Protein AF-A0A7C6Y8U7-F1 (afdb_monomer)

Nearest PDB structures (foldseek):
  6ygn-assembly1_A  TM=2.358E-01  e=7.795E-01  Homo sapiens
  8k6t-assembly1_A  TM=1.761E-01  e=2.183E+00  Streptococcus pyogenes serotype M3
  3klq-assembly2_B  TM=1.891E-01  e=3.191E+00  Streptococcus pyogenes
  3klq-assembly1_A  TM=1.862E-01  e=2.863E+00  Streptococcus pyogenes
  5ttd-assembly1_A  TM=1.959E-01  e=5.792E+00  Escherichia coli

Solvent-accessible surface area (backbone atoms only — not comparable to full-atom values): 13687 Å² total; per-residue (Å²): 123,75,67,63,59,58,54,51,57,53,53,56,55,56,61,64,72,69,72,73,75,76,77,69,78,74,75,80,64,75,84,72,74,70,35,34,31,36,57,36,39,25,24,81,85,58,76,49,34,38,47,90,94,51,94,79,46,34,70,43,57,45,76,41,62,33,83,55,91,68,76,46,77,50,58,28,28,42,34,23,58,58,23,96,80,30,37,42,67,44,66,39,36,31,30,42,36,23,40,52,27,40,81,80,41,71,62,34,16,60,43,81,75,46,43,24,51,67,84,43,71,66,76,85,66,44,51,54,38,19,34,76,54,90,52,21,31,32,31,42,37,28,38,82,88,48,86,64,51,57,57,35,14,16,82,69,12,55,67,88,31,29,31,55,20,47,88,46,92,84,49,51,73,36,32,32,39,39,39,34,32,32,41,42,80,26,28,58,24,27,73,90,40,67,73,44,51,44,46,65,44,62,81,73,52,65,44,96,84,62,84,50,52,46,51,102,78,82,56,80,47,93,93,68,86,84,65,69,34,79,53,74,64,84,100,59,92,78,84,107

Structure (mmCIF, N/CA/C/O backbone):
data_AF-A0A7C6Y8U7-F1
#
_entry.id   AF-A0A7C6Y8U7-F1
#
loop_
_atom_site.group_PDB
_atom_site.id
_atom_site.type_symbol
_atom_site.label_atom_id
_atom_site.label_alt_id
_atom_site.label_comp_id
_atom_site.label_asym_id
_atom_site.label_entity_id
_atom_site.label_seq_id
_atom_site.pdbx_PDB_ins_code
_atom_site.Cartn_x
_atom_site.Cartn_y
_atom_site.Cartn_z
_atom_site.occupancy
_atom_site.B_iso_or_equiv
_atom_site.auth_seq_id
_atom_site.auth_comp_id
_atom_site.auth_asym_id
_atom_site.auth_atom_id
_atom_site.pdbx_PDB_model_num
ATOM 1 N N . MET A 1 1 ? 27.397 -29.258 59.931 1.00 56.62 1 MET A N 1
ATOM 2 C CA . MET A 1 1 ? 28.024 -29.423 58.593 1.00 56.62 1 MET A CA 1
ATOM 3 C C . MET A 1 1 ? 27.037 -29.689 57.438 1.00 56.62 1 MET A C 1
ATOM 5 O O . MET A 1 1 ? 27.363 -29.350 56.309 1.00 56.62 1 MET A O 1
ATOM 9 N N . ARG A 1 2 ? 25.827 -30.240 57.665 1.00 54.12 2 ARG A N 1
ATOM 10 C CA . ARG A 1 2 ? 24.824 -30.475 56.594 1.00 54.12 2 ARG A CA 1
ATOM 11 C C . ARG A 1 2 ? 23.989 -29.249 56.171 1.00 54.12 2 ARG A C 1
ATOM 13 O O . ARG A 1 2 ? 23.522 -29.235 55.039 1.00 54.12 2 ARG A O 1
ATOM 20 N N . LEU A 1 3 ? 23.841 -28.219 57.015 1.00 51.25 3 LEU A N 1
ATOM 21 C CA . LEU A 1 3 ? 23.130 -26.979 56.644 1.00 51.25 3 LEU A CA 1
ATOM 22 C C . LEU A 1 3 ? 23.943 -26.081 55.688 1.00 51.25 3 LEU A C 1
ATOM 24 O O . LEU A 1 3 ? 23.386 -25.507 54.760 1.00 51.25 3 LEU A O 1
ATOM 28 N N . TYR A 1 4 ? 25.270 -26.038 55.850 1.00 48.81 4 TYR A N 1
ATOM 29 C CA . TYR A 1 4 ? 26.162 -25.210 55.024 1.00 48.81 4 TYR A CA 1
ATOM 30 C C . TYR A 1 4 ? 26.225 -25.660 53.553 1.00 48.81 4 TYR A C 1
ATOM 32 O O . TYR A 1 4 ? 26.377 -24.833 52.662 1.00 48.81 4 TYR A O 1
ATOM 40 N N . LYS A 1 5 ? 26.035 -26.959 53.273 1.00 47.31 5 LYS A N 1
ATOM 41 C CA . LYS A 1 5 ? 26.010 -27.487 51.895 1.00 47.31 5 LYS A CA 1
ATOM 42 C C . LYS A 1 5 ? 24.733 -27.126 51.122 1.00 47.31 5 LYS A C 1
ATOM 44 O O . LYS A 1 5 ? 24.788 -27.018 49.904 1.00 47.31 5 LYS A O 1
ATOM 49 N N . LYS A 1 6 ? 23.597 -26.914 51.802 1.00 47.09 6 LYS A N 1
ATOM 50 C CA . LYS A 1 6 ? 22.344 -26.494 51.142 1.00 47.09 6 LYS A CA 1
ATOM 51 C C . LYS A 1 6 ? 22.316 -24.992 50.844 1.00 47.09 6 LYS A C 1
ATOM 53 O O . LYS A 1 6 ? 21.795 -24.595 49.805 1.00 47.09 6 LYS A O 1
ATOM 58 N N . LEU A 1 7 ? 22.937 -24.178 51.702 1.00 46.12 7 LEU A N 1
ATOM 59 C CA . LEU A 1 7 ? 23.082 -22.740 51.464 1.00 46.12 7 LEU A CA 1
ATOM 60 C C . LEU A 1 7 ? 24.047 -22.460 50.296 1.00 46.12 7 LEU A C 1
ATOM 62 O O . LEU A 1 7 ? 23.748 -21.632 49.444 1.00 46.12 7 LEU A O 1
ATOM 66 N N . LEU A 1 8 ? 25.144 -23.221 50.193 1.00 48.81 8 LEU A N 1
ATOM 67 C CA . LEU A 1 8 ? 26.131 -23.064 49.118 1.00 48.81 8 LEU A CA 1
ATOM 68 C C . LEU A 1 8 ? 25.572 -23.445 47.733 1.00 48.81 8 LEU A C 1
ATOM 70 O O . LEU A 1 8 ? 25.815 -22.730 46.770 1.00 48.81 8 LEU A O 1
ATOM 74 N N . ASN A 1 9 ? 24.752 -24.500 47.635 1.00 46.91 9 ASN A N 1
ATOM 75 C CA . ASN A 1 9 ? 24.113 -24.874 46.364 1.00 46.91 9 ASN A CA 1
ATOM 76 C C . ASN A 1 9 ? 22.996 -23.910 45.936 1.00 46.91 9 ASN A C 1
ATOM 78 O O . ASN A 1 9 ? 22.753 -23.770 44.743 1.00 46.91 9 ASN A O 1
ATOM 82 N N . THR A 1 10 ? 22.341 -23.227 46.879 1.00 45.56 10 THR A N 1
ATOM 83 C CA . THR A 1 10 ? 21.305 -22.230 46.551 1.00 45.56 10 THR A CA 1
ATOM 84 C C . THR A 1 10 ? 21.943 -20.909 46.106 1.00 45.56 10 THR A C 1
ATOM 86 O O . THR A 1 10 ? 21.494 -20.304 45.140 1.00 45.56 10 THR A O 1
ATOM 89 N N . VAL A 1 11 ? 23.057 -20.501 46.726 1.00 47.53 11 VAL A N 1
ATOM 90 C CA . VAL A 1 11 ? 23.808 -19.292 46.334 1.00 47.53 11 VAL A CA 1
ATOM 91 C C . VAL A 1 11 ? 24.552 -19.485 45.003 1.00 47.53 11 VAL A C 1
ATOM 93 O O . VAL A 1 11 ? 24.642 -18.550 44.213 1.00 47.53 11 VAL A O 1
ATOM 96 N N . MET A 1 12 ? 25.008 -20.704 44.690 1.00 42.16 12 MET A N 1
ATOM 97 C CA . MET A 1 12 ? 25.681 -20.996 43.416 1.00 42.16 12 MET A CA 1
ATOM 98 C C . MET A 1 12 ? 24.710 -21.122 42.227 1.00 42.16 12 MET A C 1
ATOM 100 O O . MET A 1 12 ? 25.121 -20.895 41.095 1.00 42.16 12 MET A O 1
ATOM 104 N N . PHE A 1 13 ? 23.422 -21.404 42.466 1.00 42.06 13 PHE A N 1
ATOM 105 C CA . PHE A 1 13 ? 22.392 -21.357 41.416 1.00 42.06 13 PHE A CA 1
ATOM 106 C C . PHE A 1 13 ? 21.906 -19.926 41.128 1.00 42.06 13 PHE A C 1
ATOM 108 O O . PHE A 1 13 ? 21.555 -19.611 39.996 1.00 42.06 13 PHE A O 1
ATOM 115 N N . VAL A 1 14 ? 21.957 -19.033 42.123 1.00 40.84 14 VAL A N 1
ATOM 116 C CA . VAL A 1 14 ? 21.610 -17.611 41.949 1.00 40.84 14 VAL A CA 1
ATOM 117 C C . VAL A 1 14 ? 22.739 -16.826 41.262 1.00 40.84 14 VAL A C 1
ATOM 119 O O . VAL A 1 14 ? 22.462 -15.892 40.520 1.00 40.84 14 VAL A O 1
ATOM 122 N N . LEU A 1 15 ? 24.005 -17.235 41.407 1.00 38.16 15 LEU A N 1
ATOM 123 C CA . LEU A 1 15 ? 25.141 -16.579 40.736 1.00 38.16 15 LEU A CA 1
ATOM 124 C C . LEU A 1 15 ? 25.313 -16.948 39.252 1.00 38.16 15 LEU A C 1
ATOM 126 O O . LEU A 1 15 ? 25.918 -16.177 38.514 1.00 38.16 15 LEU A O 1
ATOM 130 N N . VAL A 1 16 ? 24.755 -18.073 38.791 1.00 41.69 16 VAL A N 1
ATOM 131 C CA . VAL A 1 16 ? 24.774 -18.454 37.363 1.00 41.69 16 VAL A CA 1
ATOM 132 C C . VAL A 1 16 ? 23.589 -17.850 36.595 1.00 41.69 16 VAL A C 1
ATOM 134 O O . VAL A 1 16 ? 23.695 -17.616 35.397 1.00 41.69 16 VAL A O 1
ATOM 137 N N . ALA A 1 17 ? 22.496 -17.491 37.277 1.00 40.44 17 ALA A N 1
ATOM 138 C CA . ALA A 1 17 ? 21.346 -16.833 36.649 1.00 40.44 17 ALA A CA 1
ATOM 139 C C . ALA A 1 17 ? 21.523 -15.312 36.435 1.00 40.44 17 ALA A C 1
ATOM 141 O O . ALA A 1 17 ? 20.730 -14.703 35.724 1.00 40.44 17 ALA A O 1
ATOM 142 N N . VAL A 1 18 ? 22.555 -14.688 37.019 1.00 43.97 18 VAL A N 1
ATOM 143 C CA . VAL A 1 18 ? 22.788 -13.225 36.948 1.00 43.97 18 VAL A CA 1
ATOM 144 C C . VAL A 1 18 ? 23.876 -12.843 35.924 1.00 43.97 18 VAL A C 1
ATOM 146 O O . VAL A 1 18 ? 24.137 -11.667 35.700 1.00 43.97 18 VAL A O 1
ATOM 149 N N . PHE A 1 19 ? 24.469 -13.812 35.216 1.00 42.25 19 PHE A N 1
ATOM 150 C CA . PHE A 1 19 ? 25.517 -13.576 34.208 1.00 42.25 19 PHE A CA 1
ATOM 151 C C . PHE A 1 19 ? 25.081 -13.948 32.780 1.00 42.25 19 PHE A C 1
ATOM 153 O O . PHE A 1 19 ? 25.786 -14.622 32.034 1.00 42.25 19 PHE A O 1
ATOM 160 N N . SER A 1 20 ? 23.896 -13.494 32.374 1.00 40.59 20 SER A N 1
ATOM 161 C CA . SER A 1 20 ? 23.506 -13.427 30.953 1.00 40.59 20 SER A CA 1
ATOM 162 C C . SER A 1 20 ? 22.869 -12.088 30.586 1.00 40.59 20 SER A C 1
ATOM 164 O O . SER A 1 20 ? 22.092 -11.996 29.644 1.00 40.59 20 SER A O 1
ATOM 166 N N . ILE A 1 21 ? 23.259 -11.018 31.285 1.00 43.84 21 ILE A N 1
ATOM 167 C CA . ILE A 1 21 ? 23.218 -9.687 30.682 1.00 43.84 21 ILE A CA 1
ATOM 168 C C . ILE A 1 21 ? 24.437 -9.627 29.765 1.00 43.84 21 ILE A C 1
ATOM 170 O O . ILE A 1 21 ? 25.533 -9.238 30.169 1.00 43.84 21 ILE A O 1
ATOM 174 N N . CYS A 1 22 ? 24.257 -10.083 28.526 1.00 33.72 22 CYS A N 1
ATOM 175 C CA . CYS A 1 22 ? 25.091 -9.615 27.436 1.00 33.72 22 CYS A CA 1
ATOM 176 C C . CYS A 1 22 ? 24.923 -8.096 27.410 1.00 33.72 22 CYS A C 1
ATOM 178 O O . CYS A 1 22 ? 23.909 -7.580 26.947 1.00 33.72 22 CYS A O 1
ATOM 180 N N . VAL A 1 23 ? 25.907 -7.382 27.956 1.00 42.34 23 VAL A N 1
ATOM 181 C CA . VAL A 1 23 ? 26.134 -5.987 27.602 1.00 42.34 23 VAL A CA 1
ATOM 182 C C . VAL A 1 23 ? 26.494 -6.024 26.124 1.00 42.34 23 VAL A C 1
ATOM 184 O O . VAL A 1 23 ? 27.655 -6.199 25.758 1.00 42.34 23 VAL A O 1
ATOM 187 N N . PHE A 1 24 ? 25.481 -5.943 25.265 1.00 38.44 24 PHE A N 1
ATOM 188 C CA . PHE A 1 24 ? 25.703 -5.480 23.913 1.00 38.44 24 PHE A CA 1
ATOM 189 C C . PHE A 1 24 ? 26.301 -4.090 24.069 1.00 38.44 24 PHE A C 1
ATOM 191 O O . PHE A 1 24 ? 25.681 -3.182 24.623 1.00 38.44 24 PHE A O 1
ATOM 198 N N . SER A 1 25 ? 27.552 -3.941 23.645 1.00 39.41 25 SER A N 1
ATOM 199 C CA . SER A 1 25 ? 28.068 -2.634 23.295 1.00 39.41 25 SER A CA 1
ATOM 200 C C . SER A 1 25 ? 27.120 -2.083 22.238 1.00 39.41 25 SER A C 1
ATOM 202 O O . SER A 1 25 ? 27.177 -2.490 21.080 1.00 39.41 25 SER A O 1
ATOM 204 N N . ALA A 1 26 ? 26.214 -1.196 22.646 1.00 36.38 26 ALA A N 1
ATOM 205 C CA . ALA A 1 26 ? 25.584 -0.286 21.718 1.00 36.38 26 ALA A CA 1
ATOM 206 C C . ALA A 1 26 ? 26.728 0.552 21.148 1.00 36.38 26 ALA A C 1
ATOM 208 O O . ALA A 1 26 ? 27.211 1.497 21.773 1.00 36.38 26 ALA A O 1
ATOM 209 N N . ASN A 1 27 ? 27.219 0.161 19.974 1.00 37.97 27 ASN A N 1
ATOM 210 C CA . ASN A 1 27 ? 27.732 1.161 19.064 1.00 37.97 27 ASN A CA 1
ATOM 211 C C . ASN A 1 27 ? 26.548 2.101 18.858 1.00 37.97 27 ASN A C 1
ATOM 213 O O . ASN A 1 27 ? 25.577 1.727 18.207 1.00 37.97 27 ASN A O 1
ATOM 217 N N . VAL A 1 28 ? 26.588 3.268 19.502 1.00 34.19 28 VAL A N 1
ATOM 218 C CA . VAL A 1 28 ? 25.680 4.365 19.187 1.00 34.19 28 VAL A CA 1
ATOM 219 C C . VAL A 1 28 ? 26.041 4.778 17.767 1.00 34.19 28 VAL A C 1
ATOM 221 O O . VAL A 1 28 ? 26.899 5.629 17.538 1.00 34.19 28 VAL A O 1
ATOM 224 N N . LYS A 1 29 ? 25.433 4.092 16.799 1.00 36.06 29 LYS A N 1
ATOM 225 C CA . LYS A 1 29 ? 25.153 4.679 15.503 1.00 36.06 29 LYS A CA 1
ATOM 226 C C . LYS A 1 29 ? 24.219 5.850 15.817 1.00 36.06 29 LYS A C 1
ATOM 228 O O . LYS A 1 29 ? 23.330 5.714 16.661 1.00 36.06 29 LYS A O 1
ATOM 233 N N . ALA A 1 30 ? 24.489 7.020 15.244 1.00 35.81 30 ALA A N 1
ATOM 234 C CA . ALA A 1 30 ? 23.515 8.109 15.249 1.00 35.81 30 ALA A CA 1
ATOM 235 C C . ALA A 1 30 ? 22.149 7.516 14.870 1.00 35.81 30 ALA A C 1
ATOM 237 O O . ALA A 1 30 ? 22.143 6.647 14.005 1.00 35.81 30 ALA A O 1
ATOM 238 N N . ALA A 1 31 ? 21.072 7.891 15.569 1.00 38.84 31 ALA A N 1
ATOM 239 C CA . ALA A 1 31 ? 19.755 7.276 15.414 1.00 38.84 31 ALA A CA 1
ATOM 240 C C . ALA A 1 31 ? 19.387 7.163 13.924 1.00 38.84 31 ALA A C 1
ATOM 242 O O . ALA A 1 31 ? 19.038 8.165 13.304 1.00 38.84 31 ALA A O 1
ATOM 243 N N . ASP A 1 32 ? 19.532 5.961 13.357 1.00 50.09 32 ASP A N 1
ATOM 244 C CA . ASP A 1 32 ? 18.834 5.604 12.132 1.00 50.09 32 ASP A CA 1
ATOM 245 C C . ASP A 1 32 ? 17.368 5.644 12.558 1.00 50.09 32 ASP A C 1
ATOM 247 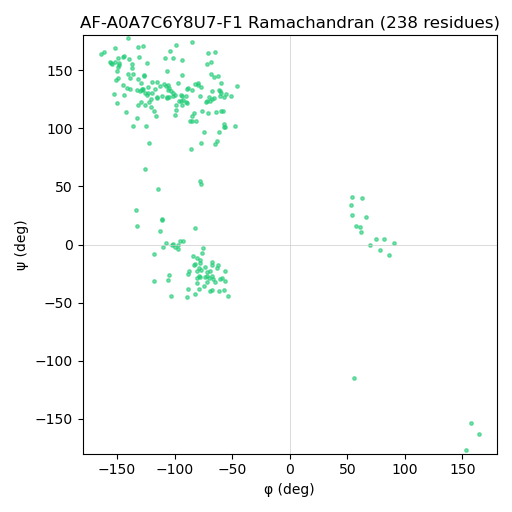O O . ASP A 1 32 ? 16.979 4.927 13.478 1.00 50.09 32 ASP A O 1
ATOM 251 N N . GLU A 1 33 ? 16.582 6.574 12.023 1.00 60.84 33 GLU A N 1
ATOM 252 C CA . GLU A 1 33 ? 15.153 6.585 12.309 1.00 60.84 33 GLU A CA 1
ATOM 253 C C . GLU A 1 33 ? 14.572 5.249 11.823 1.00 60.84 33 GLU A C 1
ATOM 255 O O . GLU A 1 33 ? 14.622 4.967 10.625 1.00 60.84 33 GLU A O 1
ATOM 260 N N . ASP A 1 34 ? 14.081 4.422 12.749 1.00 77.31 34 ASP A N 1
ATOM 261 C CA . ASP A 1 34 ? 13.734 3.023 12.484 1.00 77.31 34 ASP A CA 1
ATOM 262 C C . ASP A 1 34 ? 12.823 2.873 11.246 1.00 77.31 34 ASP A C 1
ATOM 264 O O . ASP A 1 34 ? 11.765 3.508 11.151 1.00 77.31 34 ASP A O 1
ATOM 268 N N . MET A 1 35 ? 13.217 2.006 10.302 1.00 92.19 35 MET A N 1
ATOM 269 C CA . MET A 1 35 ? 12.367 1.619 9.172 1.00 92.19 35 MET A CA 1
ATOM 270 C C . MET A 1 35 ? 11.283 0.668 9.663 1.00 92.19 35 MET A C 1
ATOM 272 O O . MET A 1 35 ? 11.496 -0.536 9.804 1.00 92.19 35 MET A O 1
ATOM 276 N N . VAL A 1 36 ? 10.109 1.219 9.945 1.00 96.38 36 VAL A N 1
ATOM 277 C CA . VAL A 1 36 ? 8.989 0.472 10.517 1.00 96.38 36 VAL A CA 1
ATOM 278 C C . VAL A 1 36 ? 7.839 0.435 9.529 1.00 96.38 36 VAL A C 1
ATOM 280 O O . VAL A 1 36 ? 7.368 1.477 9.076 1.00 96.38 36 VAL A O 1
ATOM 283 N N . ALA A 1 37 ? 7.369 -0.768 9.219 1.00 98.38 37 ALA A N 1
ATOM 284 C CA . ALA A 1 37 ? 6.139 -0.976 8.483 1.00 98.38 37 ALA A CA 1
ATOM 285 C C . ALA A 1 37 ? 4.919 -0.906 9.404 1.00 98.38 37 ALA A C 1
ATOM 287 O O . ALA A 1 37 ? 4.915 -1.480 10.500 1.00 98.38 37 ALA A O 1
ATOM 288 N N . PHE A 1 38 ? 3.864 -0.245 8.936 1.00 98.56 38 PHE A N 1
ATOM 289 C CA . PHE A 1 38 ? 2.610 -0.067 9.659 1.00 98.56 38 PHE A CA 1
ATOM 290 C C . PHE A 1 38 ? 1.422 0.090 8.699 1.00 98.56 38 PHE A C 1
ATOM 292 O O . PHE A 1 38 ? 1.587 0.265 7.491 1.00 98.56 38 PHE A O 1
ATOM 299 N N . ILE A 1 39 ? 0.211 0.027 9.255 1.00 98.81 39 ILE A N 1
ATOM 300 C CA . ILE A 1 39 ? -1.023 0.388 8.552 1.00 98.81 39 ILE A CA 1
ATOM 301 C C . ILE A 1 39 ? -1.368 1.829 8.920 1.00 98.81 39 ILE A C 1
ATOM 303 O O . ILE A 1 39 ? -1.507 2.127 10.103 1.00 98.81 39 ILE A O 1
ATOM 307 N N . GLY A 1 40 ? -1.513 2.709 7.932 1.00 98.44 40 GLY A N 1
ATOM 308 C CA . GLY A 1 40 ? -2.122 4.028 8.107 1.00 98.44 40 GLY A CA 1
ATOM 309 C C . GLY A 1 40 ? -3.610 3.957 7.774 1.00 98.44 40 GLY A C 1
ATOM 310 O O . GLY A 1 40 ? -3.963 3.453 6.706 1.00 98.44 40 GLY A O 1
ATOM 311 N N . ILE A 1 41 ? -4.489 4.426 8.661 1.00 98.69 41 ILE A N 1
ATOM 312 C CA . ILE A 1 41 ? -5.940 4.339 8.442 1.00 98.69 41 ILE A CA 1
ATOM 313 C C . ILE A 1 41 ? -6.709 5.484 9.107 1.00 98.69 41 ILE A C 1
ATOM 315 O O . ILE A 1 41 ? -6.318 5.971 10.171 1.00 98.69 41 ILE A O 1
ATOM 319 N N . SER A 1 42 ? -7.831 5.872 8.506 1.00 98.56 42 SER A N 1
ATOM 320 C CA . SER A 1 42 ? -8.854 6.701 9.145 1.00 98.56 42 SER A CA 1
ATOM 321 C C . SER A 1 42 ? -10.257 6.379 8.632 1.00 98.56 42 SER A C 1
ATOM 323 O O . SER A 1 42 ? -10.425 5.922 7.496 1.00 98.56 42 SER A O 1
ATOM 325 N N . ASN A 1 43 ? -11.260 6.651 9.465 1.00 97.88 43 ASN A N 1
ATOM 326 C CA . ASN A 1 43 ? -12.661 6.734 9.057 1.00 97.88 43 ASN A CA 1
ATOM 327 C C . ASN A 1 43 ? -13.012 8.141 8.518 1.00 97.88 43 ASN A C 1
ATOM 329 O O . ASN A 1 43 ? -12.184 9.057 8.545 1.00 97.88 43 ASN A O 1
ATOM 333 N N . GLU A 1 44 ? -14.227 8.321 7.995 1.00 96.69 44 GLU A N 1
ATOM 334 C CA . GLU A 1 44 ? -14.640 9.522 7.247 1.00 96.69 44 GLU A CA 1
ATOM 335 C C . GLU A 1 44 ? -14.578 10.813 8.069 1.00 96.69 44 GLU A C 1
ATOM 337 O O . GLU A 1 44 ? -14.124 11.849 7.572 1.00 96.69 44 GLU A O 1
ATOM 342 N N . ASP A 1 45 ? -14.979 10.757 9.337 1.00 96.19 45 ASP A N 1
ATOM 343 C CA . ASP A 1 45 ? -14.980 11.911 10.239 1.00 96.19 45 ASP A CA 1
ATOM 344 C C . ASP A 1 45 ? -13.693 12.057 11.068 1.00 96.19 45 ASP A C 1
ATOM 346 O O . ASP A 1 45 ? -13.586 12.987 11.871 1.00 96.19 45 ASP A O 1
ATOM 350 N N . TRP A 1 46 ? -12.704 11.183 10.839 1.00 96.81 46 TRP A N 1
ATOM 351 C CA . TRP A 1 46 ? -11.416 11.138 11.539 1.00 96.81 46 TRP A CA 1
ATOM 352 C C . TRP A 1 46 ? -11.509 10.892 13.053 1.00 96.81 46 TRP A C 1
ATOM 354 O O . TRP A 1 46 ? -10.526 11.113 13.771 1.00 96.81 46 TRP A O 1
ATOM 364 N N . SER A 1 47 ? -12.660 10.434 13.557 1.00 95.88 47 SER A N 1
ATOM 365 C CA . SER A 1 47 ? -12.826 10.063 14.968 1.00 95.88 47 SER A CA 1
ATOM 366 C C . SER A 1 47 ? -12.066 8.785 15.333 1.00 95.88 47 SER A C 1
ATOM 368 O O . SER A 1 47 ? -11.578 8.662 16.462 1.00 95.88 47 SER A O 1
ATOM 370 N N . VAL A 1 48 ? -11.881 7.875 14.371 1.00 97.88 48 VAL A N 1
ATOM 371 C CA . VAL A 1 48 ? -11.025 6.692 14.496 1.00 97.88 48 VAL A CA 1
ATOM 372 C C . VAL A 1 48 ? -9.896 6.770 13.474 1.00 97.88 48 VAL A C 1
ATOM 374 O O . VAL A 1 48 ? -10.126 6.729 12.265 1.00 97.88 48 VAL A O 1
ATOM 377 N N . GLN A 1 49 ? -8.658 6.883 13.954 1.00 98.31 49 GLN A N 1
ATOM 378 C CA . GLN A 1 49 ? -7.472 6.927 13.104 1.00 98.31 49 GLN A CA 1
ATOM 379 C C . GLN A 1 49 ? -6.237 6.334 13.780 1.00 98.31 49 GLN A C 1
ATOM 381 O O . GLN A 1 49 ? -6.088 6.377 15.006 1.00 98.31 49 GLN A O 1
ATOM 386 N N . TYR A 1 50 ? -5.323 5.835 12.952 1.00 98.50 50 TYR A N 1
ATOM 387 C CA . TYR A 1 50 ? -3.983 5.456 13.372 1.00 98.50 50 TYR A CA 1
ATOM 388 C C . TYR A 1 50 ? -2.952 5.774 12.284 1.00 98.50 50 TYR A C 1
ATOM 390 O O . TYR A 1 50 ? -3.084 5.348 11.136 1.00 98.50 50 TYR A O 1
ATOM 398 N N . PHE A 1 51 ? -1.889 6.471 12.682 1.00 96.94 51 PHE A N 1
ATOM 399 C CA . PHE A 1 51 ? -0.676 6.719 11.911 1.00 96.94 51 PHE A CA 1
ATOM 400 C C . PHE A 1 51 ? 0.541 6.571 12.830 1.00 96.94 51 PHE A C 1
ATOM 402 O O . PHE A 1 51 ? 0.569 7.100 13.945 1.00 96.94 51 PHE A O 1
ATOM 409 N N . TYR A 1 52 ? 1.567 5.851 12.382 1.00 94.69 52 TYR A N 1
ATOM 410 C CA . TYR A 1 52 ? 2.740 5.591 13.214 1.00 94.69 52 TYR A CA 1
ATOM 411 C C . TYR A 1 52 ? 3.449 6.890 13.624 1.00 94.69 52 TYR A C 1
ATOM 413 O O . TYR A 1 52 ? 3.777 7.727 12.784 1.00 94.69 52 TYR A O 1
ATOM 421 N N . GLY A 1 53 ? 3.680 7.052 14.930 1.00 90.00 53 GLY A N 1
ATOM 422 C CA . GLY A 1 53 ? 4.326 8.236 15.505 1.00 90.00 53 GLY A CA 1
ATOM 423 C C . GLY A 1 53 ? 3.452 9.494 15.583 1.00 90.00 53 GLY A C 1
ATOM 424 O O . GLY A 1 53 ? 3.963 10.538 15.976 1.00 90.00 53 GLY A O 1
ATOM 425 N N . ALA A 1 54 ? 2.167 9.425 15.222 1.00 92.25 54 ALA A N 1
ATOM 426 C CA . ALA A 1 54 ? 1.251 10.553 15.364 1.00 92.25 54 ALA A CA 1
ATOM 427 C C . ALA A 1 54 ? 0.730 10.697 16.806 1.00 92.25 54 ALA A C 1
ATOM 429 O O . ALA A 1 54 ? 0.354 9.716 17.451 1.00 92.25 54 ALA A O 1
ATOM 430 N N . ASP A 1 55 ? 0.653 11.939 17.290 1.00 93.19 55 ASP A N 1
ATOM 431 C CA . ASP A 1 55 ? 0.202 12.261 18.654 1.00 93.19 55 ASP A CA 1
ATOM 432 C C . ASP A 1 55 ? -1.329 12.208 18.823 1.00 93.19 55 ASP A C 1
ATOM 434 O O . ASP A 1 55 ? -1.838 12.248 19.941 1.00 93.19 55 ASP A O 1
ATOM 438 N N . ASN A 1 56 ? -2.077 12.152 17.719 1.00 94.06 56 ASN A N 1
ATOM 439 C CA . ASN A 1 56 ? -3.540 12.221 17.682 1.00 94.06 56 ASN A CA 1
ATOM 440 C C . ASN A 1 56 ? -4.203 10.891 17.283 1.00 94.06 56 ASN A C 1
ATOM 442 O O . ASN A 1 56 ? -5.334 10.895 16.798 1.00 94.06 56 ASN A O 1
ATOM 446 N N . ASN A 1 57 ? -3.501 9.770 17.457 1.00 97.44 57 ASN A N 1
ATOM 447 C CA . ASN A 1 57 ? -4.082 8.445 17.258 1.00 97.44 57 ASN A CA 1
ATOM 448 C C . ASN A 1 57 ? -5.227 8.194 18.244 1.00 97.44 57 ASN A C 1
ATOM 450 O O . ASN A 1 57 ? -5.175 8.624 19.398 1.00 97.44 57 ASN A O 1
ATOM 454 N N . THR A 1 58 ? -6.249 7.470 17.792 1.00 97.81 58 THR A N 1
ATOM 455 C CA . THR A 1 58 ? -7.414 7.152 18.621 1.00 97.81 58 THR A CA 1
ATOM 456 C C . THR A 1 58 ? -7.029 6.209 19.757 1.00 97.81 58 THR A C 1
ATOM 458 O O . THR A 1 58 ? -6.356 5.196 19.552 1.00 97.81 58 THR A O 1
ATOM 461 N N . GLU A 1 59 ? -7.467 6.538 20.972 1.00 97.56 59 GLU A N 1
ATOM 462 C CA . GLU A 1 59 ? -7.235 5.704 22.150 1.00 97.56 59 GLU A CA 1
ATOM 463 C C . GLU A 1 59 ? -7.858 4.312 21.963 1.00 97.56 59 GLU A C 1
ATO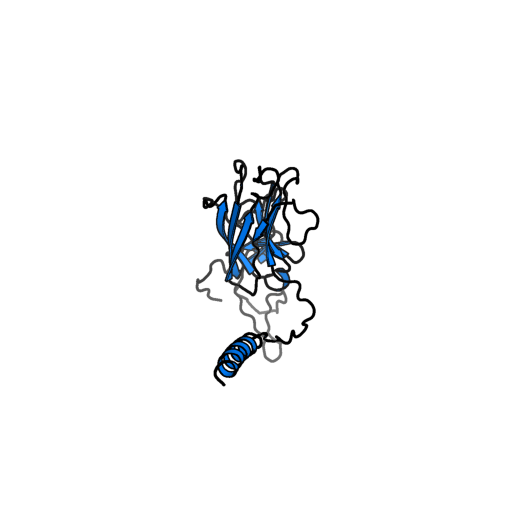M 465 O O . GLU A 1 59 ? -8.962 4.167 21.437 1.00 97.56 59 GLU A O 1
ATOM 470 N N . GLY A 1 60 ? -7.133 3.276 22.389 1.00 97.25 60 GLY A N 1
ATOM 471 C CA . GLY A 1 60 ? -7.599 1.893 22.312 1.00 97.25 60 GLY A CA 1
ATOM 472 C C . GLY A 1 60 ? -7.319 1.181 20.987 1.00 97.25 60 GLY A C 1
ATOM 473 O O . GLY A 1 60 ? -7.462 -0.038 20.940 1.00 97.25 60 GLY A O 1
ATOM 474 N N . VAL A 1 61 ? -6.857 1.886 19.946 1.00 98.25 61 VAL A N 1
ATOM 475 C CA . VAL A 1 61 ? -6.322 1.231 18.743 1.00 98.25 61 VAL A CA 1
ATOM 476 C C . VAL A 1 61 ? -4.957 0.624 19.064 1.00 98.25 61 VAL A C 1
ATOM 478 O O . VAL A 1 61 ? -4.032 1.328 19.475 1.00 98.25 61 VAL A O 1
ATOM 481 N N . VAL A 1 62 ? -4.812 -0.684 18.862 1.00 98.00 62 VAL A N 1
ATOM 482 C CA . VAL A 1 62 ? -3.554 -1.411 19.068 1.00 98.00 62 VAL A CA 1
ATOM 483 C C . VAL A 1 62 ? -2.945 -1.768 17.718 1.00 98.00 62 VAL A C 1
ATOM 485 O O . VAL A 1 62 ? -3.584 -2.392 16.877 1.00 98.00 62 VAL A O 1
ATOM 488 N N . SER A 1 63 ? -1.685 -1.392 17.511 1.00 97.31 63 SER A N 1
ATOM 489 C CA . SER A 1 63 ? -0.961 -1.650 16.266 1.00 97.31 63 SER A CA 1
ATOM 490 C C . SER A 1 63 ? 0.053 -2.779 16.396 1.00 97.31 63 SER A C 1
ATOM 492 O O . SER A 1 63 ? 0.882 -2.764 17.308 1.00 97.31 63 SER A O 1
ATOM 494 N N . THR A 1 64 ? 0.067 -3.682 15.419 1.00 98.25 64 THR A N 1
ATOM 495 C CA . THR A 1 64 ? 1.186 -4.596 15.165 1.00 98.25 64 THR A CA 1
ATOM 496 C C . THR A 1 64 ? 2.018 -4.035 14.019 1.00 98.25 64 THR A C 1
ATOM 498 O O . THR A 1 64 ? 1.559 -3.988 12.877 1.00 98.25 64 THR A O 1
ATOM 501 N N . THR A 1 65 ? 3.234 -3.593 14.325 1.00 98.12 65 THR A N 1
ATOM 502 C CA . THR A 1 65 ? 4.196 -3.079 13.344 1.00 98.12 65 THR A CA 1
ATOM 503 C C . THR A 1 65 ? 5.287 -4.109 13.060 1.00 98.12 65 THR A C 1
ATOM 505 O O . THR A 1 65 ? 5.441 -5.086 13.796 1.00 98.12 65 THR A O 1
ATOM 508 N N . ALA A 1 66 ? 6.060 -3.894 11.995 1.00 97.38 66 ALA A N 1
ATOM 509 C CA . ALA A 1 66 ? 7.208 -4.734 11.669 1.00 97.38 66 ALA A CA 1
ATOM 510 C C .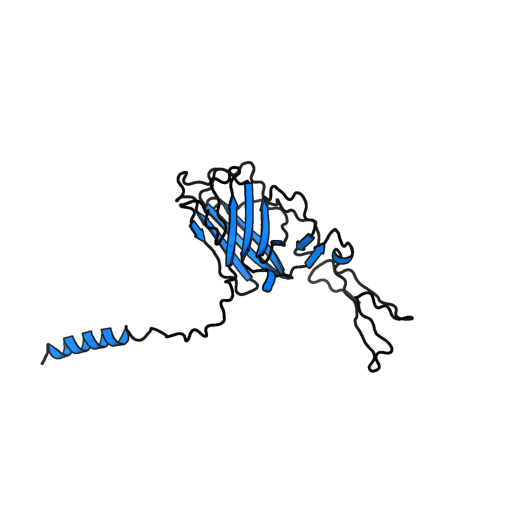 ALA A 1 66 ? 8.455 -3.885 11.407 1.00 97.38 66 ALA A C 1
ATOM 512 O O . ALA A 1 66 ? 8.407 -2.932 10.636 1.00 97.38 66 ALA A O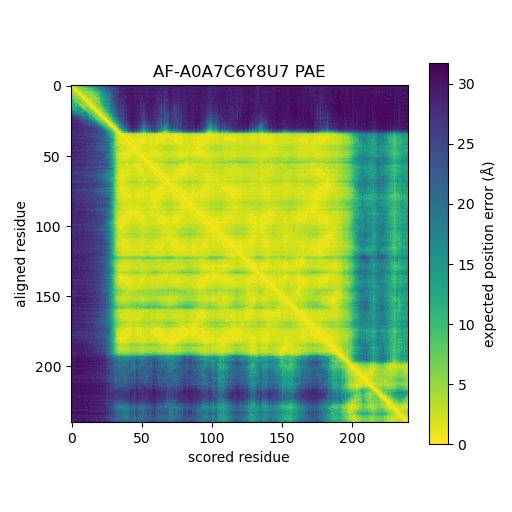 1
ATOM 513 N N . GLU A 1 67 ? 9.581 -4.249 12.019 1.00 96.25 67 GLU A N 1
ATOM 514 C CA . GLU A 1 67 ? 10.885 -3.677 11.678 1.00 96.25 67 GLU A CA 1
ATOM 515 C C . GLU A 1 67 ? 11.337 -4.218 10.315 1.00 96.25 67 GLU A C 1
ATOM 517 O O . GLU A 1 67 ? 11.427 -5.432 10.099 1.00 96.25 67 GLU A O 1
ATOM 522 N N . VAL A 1 68 ? 11.608 -3.311 9.381 1.00 96.19 68 VAL A N 1
ATOM 523 C CA . VAL A 1 68 ? 12.009 -3.632 8.015 1.00 96.19 68 VAL A CA 1
ATOM 524 C C . VAL A 1 68 ? 13.522 -3.518 7.906 1.00 96.19 68 VAL A C 1
ATOM 526 O O . VAL A 1 68 ? 14.098 -2.445 8.030 1.00 96.19 68 VAL A O 1
ATOM 529 N N . THR A 1 69 ? 14.171 -4.644 7.631 1.00 91.62 69 THR A N 1
ATOM 530 C CA . THR A 1 69 ? 15.637 -4.742 7.511 1.00 91.62 69 THR A CA 1
ATOM 531 C C . THR A 1 69 ? 16.107 -4.992 6.077 1.00 91.62 69 THR A C 1
ATOM 533 O O . THR A 1 69 ? 17.308 -5.068 5.821 1.00 91.62 69 THR A O 1
ATOM 536 N N . GLY A 1 70 ? 15.175 -5.128 5.129 1.00 93.56 70 GLY A N 1
ATOM 537 C CA . GLY A 1 70 ? 15.471 -5.330 3.716 1.00 93.56 70 GLY A CA 1
ATOM 538 C C . GLY A 1 70 ? 14.264 -5.830 2.927 1.00 93.56 70 GLY A C 1
ATOM 539 O O . GLY A 1 70 ? 13.123 -5.767 3.376 1.00 93.56 70 GLY A O 1
ATOM 540 N N . ARG A 1 71 ? 14.527 -6.360 1.730 1.00 95.75 71 ARG A N 1
ATOM 541 C CA . ARG A 1 71 ? 13.511 -7.054 0.930 1.00 95.75 71 ARG A CA 1
ATOM 542 C C . ARG A 1 71 ? 13.054 -8.334 1.628 1.00 95.75 71 ARG A C 1
ATOM 544 O O . ARG A 1 71 ? 13.867 -9.052 2.210 1.00 95.75 71 ARG A O 1
ATOM 551 N N . GLY A 1 72 ? 11.776 -8.664 1.500 1.00 96.44 72 GLY A N 1
ATOM 552 C CA . GLY A 1 72 ? 11.190 -9.821 2.169 1.00 96.44 72 GLY A CA 1
ATOM 553 C C . GLY A 1 72 ? 9.703 -9.652 2.430 1.00 96.44 72 GLY A C 1
ATOM 554 O O . GLY A 1 72 ? 9.101 -8.665 2.011 1.00 96.44 72 GLY A O 1
ATOM 555 N N . GLN A 1 73 ? 9.121 -10.642 3.099 1.00 98.50 73 GLN A N 1
ATOM 556 C CA . GLN A 1 73 ? 7.716 -10.638 3.487 1.00 98.50 73 GLN A CA 1
ATOM 557 C C . GLN A 1 73 ? 7.560 -10.173 4.935 1.00 98.50 73 GLN A C 1
ATOM 559 O O . GLN A 1 73 ? 8.322 -10.588 5.808 1.00 98.50 73 GLN A O 1
ATOM 564 N N . TYR A 1 74 ? 6.542 -9.354 5.172 1.00 98.62 74 TYR A N 1
ATOM 565 C CA . TYR A 1 74 ? 6.212 -8.764 6.461 1.00 98.62 74 TYR A CA 1
ATOM 566 C C . TYR A 1 74 ? 4.702 -8.820 6.689 1.00 98.62 74 TYR A C 1
ATOM 568 O O . TYR A 1 74 ? 3.925 -8.848 5.732 1.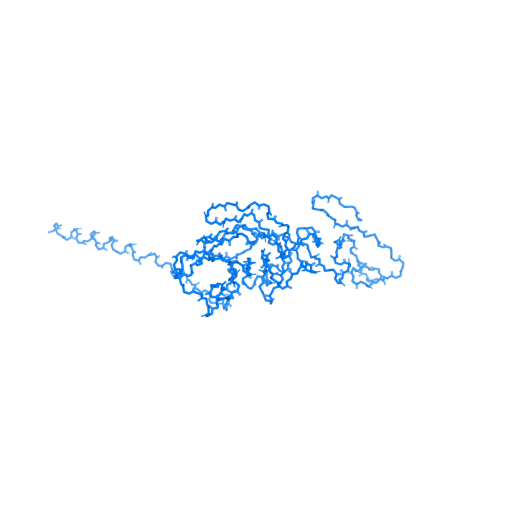00 98.62 74 TYR A O 1
ATOM 576 N N . THR A 1 75 ? 4.297 -8.806 7.959 1.00 98.69 75 THR A N 1
ATOM 577 C CA . THR A 1 75 ? 2.892 -8.727 8.367 1.00 98.69 75 THR A CA 1
ATOM 578 C C . THR A 1 75 ? 2.719 -7.594 9.367 1.00 98.69 75 THR A C 1
ATOM 580 O O . THR A 1 75 ? 3.506 -7.469 10.303 1.00 98.69 75 THR A O 1
ATOM 583 N N . VAL A 1 76 ? 1.688 -6.780 9.162 1.00 98.88 76 VAL A N 1
ATOM 584 C CA . VAL A 1 76 ? 1.286 -5.669 10.034 1.00 98.88 76 VAL A CA 1
ATOM 585 C C . VAL A 1 76 ? -0.208 -5.760 10.320 1.00 98.88 76 VAL A C 1
ATOM 587 O O . VAL A 1 76 ? -0.939 -6.423 9.584 1.00 98.88 76 VAL A O 1
ATOM 590 N N . GLY A 1 77 ? -0.680 -5.097 11.370 1.00 98.75 77 GLY A N 1
ATOM 591 C CA . GLY A 1 77 ? -2.091 -5.158 11.731 1.00 98.75 77 GLY A CA 1
ATOM 592 C C . GLY A 1 77 ? -2.562 -4.044 12.650 1.00 98.75 77 GLY A C 1
ATOM 593 O O . GLY A 1 77 ? -1.757 -3.341 13.263 1.00 98.75 77 GLY A O 1
ATOM 594 N N . LEU A 1 78 ? -3.881 -3.915 12.745 1.00 98.81 78 LEU A N 1
ATOM 595 C CA . LEU A 1 78 ? -4.587 -3.036 13.672 1.00 98.81 78 LEU A CA 1
ATOM 596 C C . LEU A 1 78 ? -5.700 -3.817 14.369 1.00 98.81 78 LEU A C 1
ATOM 598 O O . LEU A 1 78 ? -6.361 -4.649 13.750 1.00 98.81 78 LEU A O 1
ATOM 602 N N . ASP A 1 79 ? -5.904 -3.519 15.644 1.00 98.75 79 ASP A N 1
ATOM 603 C CA . ASP A 1 79 ? -6.979 -4.039 16.482 1.00 98.75 79 ASP A CA 1
ATOM 604 C C . ASP A 1 79 ? -7.731 -2.849 17.097 1.00 98.75 79 ASP A C 1
ATOM 606 O O . ASP A 1 79 ? -7.143 -2.009 17.785 1.00 98.75 79 ASP A O 1
ATOM 610 N N . PHE A 1 80 ? -9.024 -2.759 16.792 1.00 98.75 80 PHE A N 1
ATOM 611 C CA . PHE A 1 80 ? -9.935 -1.694 17.206 1.00 98.75 80 PHE A CA 1
ATOM 612 C C . PHE A 1 80 ? -10.800 -2.088 18.410 1.00 98.75 80 PHE A C 1
ATOM 614 O O . PHE A 1 80 ? -11.558 -1.252 18.905 1.00 98.75 80 PHE A O 1
ATOM 621 N N . THR A 1 81 ? -10.681 -3.317 18.926 1.00 98.62 81 THR A N 1
ATOM 622 C CA . THR A 1 81 ? -11.523 -3.833 20.023 1.00 98.62 81 THR A CA 1
ATOM 623 C C . THR A 1 81 ? -11.354 -3.067 21.334 1.00 98.62 81 THR A C 1
ATOM 625 O O . THR A 1 81 ? -12.238 -3.098 22.190 1.00 98.62 81 THR A O 1
ATOM 628 N N . GLY A 1 82 ? -10.239 -2.346 21.491 1.00 97.81 82 GLY A N 1
ATOM 629 C CA . GLY A 1 82 ? -9.983 -1.462 22.626 1.00 97.81 82 GLY A CA 1
ATOM 630 C C . GLY A 1 82 ? -10.578 -0.056 22.501 1.00 97.81 82 GLY A C 1
ATOM 631 O O . GLY A 1 82 ? -10.544 0.685 23.483 1.00 97.81 82 GLY A O 1
ATOM 632 N N . THR A 1 83 ? -11.095 0.336 21.332 1.00 97.69 83 THR A N 1
ATOM 633 C CA . THR A 1 83 ? -11.750 1.644 21.136 1.00 97.69 83 THR A CA 1
ATOM 634 C C . THR A 1 83 ? -13.104 1.704 21.851 1.00 97.69 83 THR A C 1
ATOM 636 O O . THR A 1 83 ? -13.670 0.674 22.213 1.00 97.69 83 THR A O 1
ATOM 639 N N . GLU A 1 84 ? -13.674 2.903 22.026 1.00 96.38 84 GLU A N 1
ATOM 640 C CA . GLU A 1 84 ? -14.991 3.067 22.670 1.00 96.38 84 GLU A CA 1
ATOM 641 C C . GLU A 1 84 ? -16.102 2.270 21.962 1.00 96.38 84 GLU A C 1
ATOM 643 O O . GLU A 1 84 ? -16.955 1.675 22.621 1.00 96.38 84 GLU A O 1
ATOM 648 N N . ALA A 1 85 ? -16.074 2.228 20.626 1.00 96.50 85 ALA A N 1
ATOM 649 C CA . ALA A 1 85 ? -17.024 1.458 19.827 1.00 96.50 85 ALA A CA 1
ATOM 650 C C . ALA A 1 85 ? -16.648 -0.031 19.708 1.00 96.50 85 ALA A C 1
ATOM 652 O O . ALA A 1 85 ? -17.491 -0.839 19.324 1.00 96.50 85 ALA A O 1
ATOM 653 N N . GLY A 1 86 ? -15.397 -0.397 20.008 1.00 97.94 86 GLY A N 1
ATOM 654 C CA . GLY A 1 86 ? -14.843 -1.739 19.800 1.00 97.94 86 GLY A CA 1
ATOM 655 C C . GLY A 1 86 ? -14.629 -2.121 18.329 1.00 97.94 86 GLY A C 1
ATOM 656 O O . GLY A 1 86 ? -14.162 -3.221 18.049 1.00 97.94 86 GLY A O 1
ATOM 657 N N . VAL A 1 87 ? -14.961 -1.230 17.393 1.00 98.25 87 VAL A N 1
ATOM 658 C CA . VAL A 1 87 ? -14.891 -1.451 15.947 1.00 98.25 87 VAL A CA 1
ATOM 659 C C . VAL A 1 87 ? -14.565 -0.150 15.218 1.00 98.25 87 VAL A C 1
ATOM 661 O O . VAL A 1 87 ? -14.874 0.943 15.694 1.00 98.25 87 VAL A O 1
ATOM 664 N N . LEU A 1 88 ? -14.001 -0.274 14.021 1.00 98.31 88 LEU A N 1
ATOM 665 C CA . LEU A 1 88 ? -13.975 0.771 13.005 1.00 98.31 88 LEU A CA 1
ATOM 666 C C . LEU A 1 88 ? -15.230 0.634 12.120 1.00 98.31 88 LEU A C 1
ATOM 668 O O . LEU A 1 88 ? -15.482 -0.425 11.542 1.00 98.31 88 LEU A O 1
ATOM 672 N N . SER A 1 89 ? -16.038 1.695 12.046 1.00 96.88 89 SER A N 1
ATOM 673 C CA . SER A 1 89 ? -17.350 1.694 11.375 1.00 96.88 89 SER A CA 1
ATOM 674 C C . SER A 1 89 ? -17.287 1.803 9.856 1.00 96.88 89 SER A C 1
ATOM 676 O O . SER A 1 89 ? -18.215 1.365 9.183 1.00 96.88 89 SER A O 1
ATOM 678 N N . ASP A 1 90 ? -16.228 2.417 9.340 1.00 98.00 90 ASP A N 1
ATOM 679 C CA . ASP A 1 90 ? -16.029 2.734 7.932 1.00 98.00 90 ASP A CA 1
ATOM 680 C C . ASP A 1 90 ? -14.549 3.058 7.673 1.00 98.00 90 ASP A C 1
ATOM 682 O O . ASP A 1 90 ? -13.778 3.321 8.598 1.00 98.00 90 ASP A O 1
ATOM 686 N N . ILE A 1 91 ? -14.147 3.036 6.401 1.00 98.38 91 ILE A N 1
ATOM 687 C CA . ILE A 1 91 ? -12.788 3.369 5.967 1.00 98.38 91 ILE A CA 1
ATOM 688 C C . ILE A 1 91 ? -12.855 4.523 4.970 1.00 98.38 91 ILE A C 1
ATOM 690 O O . ILE A 1 91 ? -13.452 4.402 3.900 1.00 98.38 91 ILE A O 1
ATOM 694 N N . PHE A 1 92 ? -12.162 5.614 5.282 1.00 98.31 92 PHE A N 1
ATOM 695 C CA . PHE A 1 92 ? -11.994 6.761 4.392 1.00 98.31 92 PHE A CA 1
ATOM 696 C C . PHE A 1 92 ? -10.613 6.800 3.747 1.00 98.31 92 PHE A C 1
ATOM 698 O O . PHE A 1 92 ? -10.499 7.017 2.541 1.00 98.31 92 PHE A O 1
ATOM 705 N N . PHE A 1 93 ? -9.565 6.551 4.530 1.00 98.50 93 PHE A N 1
ATOM 706 C CA . PHE A 1 93 ? -8.196 6.401 4.050 1.00 98.50 93 PHE A CA 1
ATOM 707 C C . PHE A 1 93 ? -7.597 5.113 4.604 1.00 98.50 93 PHE A C 1
ATOM 709 O O . PHE A 1 93 ? -7.788 4.806 5.776 1.00 98.50 93 PHE A O 1
ATOM 716 N N . TRP A 1 94 ? -6.851 4.379 3.776 1.00 98.69 94 TRP A N 1
ATOM 717 C CA . TRP A 1 94 ? -6.160 3.157 4.179 1.00 98.69 94 TRP A CA 1
ATOM 718 C C . TRP A 1 94 ? -4.922 2.904 3.321 1.00 98.69 94 TRP A C 1
ATOM 720 O O . TRP A 1 94 ? -4.997 2.899 2.088 1.00 98.69 94 TRP A O 1
ATOM 730 N N . ALA A 1 95 ? -3.788 2.654 3.969 1.00 98.75 95 ALA A N 1
ATOM 731 C CA . ALA A 1 95 ? -2.521 2.357 3.323 1.00 98.75 95 ALA A CA 1
ATOM 732 C C . ALA A 1 95 ? -1.638 1.418 4.160 1.00 98.75 95 ALA A C 1
ATOM 734 O O . ALA A 1 95 ? -1.810 1.280 5.372 1.00 98.75 95 ALA A O 1
ATOM 735 N N . VAL A 1 96 ? -0.671 0.794 3.486 1.00 98.69 96 VAL A N 1
ATOM 736 C CA . VAL A 1 96 ? 0.529 0.228 4.111 1.00 98.69 96 VAL A CA 1
ATOM 737 C C . VAL A 1 96 ? 1.674 1.199 3.872 1.00 98.69 96 VAL A C 1
ATOM 739 O O . VAL A 1 96 ? 1.919 1.599 2.731 1.00 98.69 96 VAL A O 1
ATOM 742 N N . ASP A 1 97 ? 2.392 1.530 4.933 1.00 98.19 97 ASP A N 1
ATOM 743 C CA . ASP A 1 97 ? 3.497 2.477 4.928 1.00 98.19 97 ASP A CA 1
ATOM 744 C C . ASP A 1 97 ? 4.743 1.838 5.538 1.00 98.19 97 ASP A C 1
ATOM 746 O O . ASP A 1 97 ? 4.647 1.049 6.477 1.00 98.19 97 ASP A O 1
ATOM 750 N N . ILE A 1 98 ? 5.915 2.211 5.030 1.00 98.25 98 ILE A N 1
ATOM 751 C CA . ILE A 1 98 ? 7.215 1.960 5.652 1.00 98.25 98 ILE A CA 1
ATOM 752 C C . ILE A 1 98 ? 7.816 3.318 5.988 1.00 98.25 98 ILE A C 1
ATOM 754 O O . ILE A 1 98 ? 8.206 4.072 5.088 1.00 98.25 98 ILE A O 1
ATOM 758 N N . LYS A 1 99 ? 7.893 3.624 7.285 1.00 96.69 99 LYS A N 1
ATOM 759 C CA . LYS A 1 99 ? 8.521 4.844 7.791 1.00 96.69 99 LYS A CA 1
ATOM 760 C C . LYS A 1 99 ? 9.957 4.921 7.277 1.00 96.69 99 LYS A C 1
ATOM 762 O O . LYS A 1 99 ? 10.689 3.945 7.395 1.00 96.69 99 LYS A O 1
ATOM 767 N N . ASN A 1 100 ? 10.345 6.055 6.694 1.00 94.56 100 ASN A N 1
ATOM 768 C CA . ASN A 1 100 ? 11.677 6.282 6.121 1.00 94.56 100 ASN A CA 1
ATOM 769 C C . ASN A 1 100 ? 12.102 5.288 5.029 1.00 94.56 100 ASN A C 1
ATOM 771 O O . ASN A 1 100 ? 13.280 5.224 4.673 1.00 94.56 100 ASN A O 1
ATOM 775 N N . GLY A 1 101 ? 11.150 4.539 4.466 1.00 95.94 101 GLY A N 1
ATOM 776 C CA . GLY A 1 101 ? 11.427 3.488 3.497 1.00 95.94 101 GLY A CA 1
ATOM 777 C C . GLY A 1 101 ? 12.114 3.985 2.228 1.00 95.94 101 GLY A C 1
ATOM 778 O O . GLY A 1 101 ? 12.920 3.252 1.666 1.00 95.94 101 GLY A O 1
ATOM 779 N N . GLU A 1 102 ? 11.896 5.231 1.792 1.00 95.19 102 GLU A N 1
ATOM 780 C CA . GLU A 1 102 ? 12.483 5.723 0.535 1.00 95.19 102 GLU A CA 1
ATOM 781 C C . GLU A 1 102 ? 14.011 5.864 0.600 1.00 95.19 102 GLU A C 1
ATOM 783 O O . GLU A 1 102 ? 14.657 5.948 -0.444 1.00 95.19 102 GLU A O 1
ATOM 788 N N . GLN A 1 103 ? 14.608 5.842 1.796 1.00 92.00 103 GLN A N 1
ATOM 789 C CA . GLN A 1 103 ? 16.066 5.835 1.944 1.00 92.00 103 GLN A CA 1
ATOM 790 C C . GLN A 1 103 ? 16.696 4.554 1.376 1.00 92.00 103 GLN A C 1
ATOM 792 O O . GLN A 1 103 ? 17.793 4.612 0.827 1.00 92.00 103 GLN A O 1
ATOM 797 N N . GLU A 1 104 ? 15.980 3.428 1.445 1.00 92.81 104 GLU A N 1
ATOM 798 C CA . GLU A 1 104 ? 16.471 2.110 1.016 1.00 92.81 104 GLU A CA 1
ATOM 799 C C . GLU A 1 104 ? 15.654 1.516 -0.147 1.00 92.81 104 GLU A C 1
ATOM 801 O O . GLU A 1 104 ? 16.190 0.825 -1.011 1.00 92.81 104 GLU A O 1
ATOM 806 N N . PHE A 1 105 ? 14.357 1.820 -0.218 1.00 94.69 105 PHE A N 1
ATOM 807 C CA . PHE A 1 105 ? 13.381 1.179 -1.105 1.00 94.69 105 PHE A CA 1
ATOM 808 C C . PHE A 1 105 ? 12.873 2.098 -2.226 1.00 94.69 105 PHE A C 1
ATOM 810 O O . PHE A 1 105 ? 11.827 1.841 -2.822 1.00 94.69 105 PHE A O 1
ATOM 817 N N . SER A 1 106 ? 13.616 3.155 -2.573 1.00 93.00 106 SER A N 1
ATOM 818 C CA . SER A 1 106 ? 13.217 4.116 -3.621 1.00 93.00 106 SER A CA 1
ATOM 819 C C . SER A 1 106 ? 13.077 3.518 -5.030 1.00 93.00 106 SER A C 1
ATOM 821 O O . SER A 1 106 ? 12.414 4.119 -5.884 1.00 93.00 106 SER A O 1
ATOM 823 N N . GLU A 1 107 ? 13.654 2.339 -5.274 1.00 89.31 107 GLU A N 1
ATOM 824 C CA . GLU A 1 107 ? 13.526 1.550 -6.513 1.00 89.31 107 GLU A CA 1
ATOM 825 C C . GLU A 1 107 ? 12.651 0.294 -6.339 1.00 89.31 107 GLU A C 1
ATOM 827 O O . GLU A 1 107 ? 12.462 -0.478 -7.279 1.00 89.31 107 GLU A O 1
ATOM 832 N N . ASP A 1 108 ? 12.105 0.073 -5.144 1.00 95.19 108 ASP A N 1
ATOM 833 C CA . ASP A 1 108 ? 11.393 -1.150 -4.794 1.00 95.19 108 ASP A CA 1
ATOM 834 C C . ASP A 1 108 ? 9.870 -0.981 -4.842 1.00 95.19 108 ASP A C 1
ATOM 836 O O . ASP A 1 108 ? 9.297 0.113 -4.840 1.00 95.19 108 ASP A O 1
ATOM 840 N N . HIS A 1 109 ? 9.199 -2.122 -4.932 1.00 94.94 109 HIS A N 1
ATOM 841 C CA . HIS A 1 109 ? 7.756 -2.247 -4.974 1.00 94.94 109 HIS A CA 1
ATOM 842 C C . HIS A 1 109 ? 7.277 -3.148 -3.833 1.00 94.94 109 HIS A C 1
ATOM 844 O O . HIS A 1 109 ? 7.831 -4.216 -3.571 1.00 94.94 109 HIS A O 1
ATOM 850 N N . ILE A 1 110 ? 6.216 -2.707 -3.170 1.00 98.12 110 ILE A N 1
ATOM 851 C CA . ILE A 1 110 ? 5.475 -3.444 -2.155 1.00 98.12 110 ILE A CA 1
ATOM 852 C C . ILE A 1 110 ? 4.303 -4.156 -2.833 1.00 98.12 110 ILE A C 1
ATOM 854 O O . ILE A 1 110 ? 3.399 -3.526 -3.385 1.00 98.12 110 ILE A O 1
ATOM 858 N N . ILE A 1 111 ? 4.305 -5.479 -2.726 1.00 95.94 111 ILE A N 1
ATOM 859 C CA . ILE A 1 111 ? 3.265 -6.378 -3.215 1.00 95.94 111 ILE A CA 1
ATOM 860 C C . ILE A 1 111 ? 2.364 -6.739 -2.039 1.00 95.94 111 ILE A C 1
ATOM 862 O O . ILE A 1 111 ? 2.824 -7.354 -1.080 1.00 95.94 111 ILE A O 1
ATOM 866 N N . ILE A 1 112 ? 1.078 -6.414 -2.124 1.00 97.88 112 ILE A N 1
ATOM 867 C CA . ILE A 1 112 ? 0.090 -6.857 -1.136 1.00 97.88 112 ILE A CA 1
ATOM 868 C C . ILE A 1 112 ? -0.224 -8.331 -1.402 1.00 97.88 112 ILE A C 1
ATOM 870 O O . ILE A 1 112 ? -0.734 -8.673 -2.467 1.00 97.88 112 ILE A O 1
ATOM 874 N N . ASN A 1 113 ? 0.127 -9.214 -0.465 1.00 97.00 113 ASN A N 1
ATOM 875 C CA . ASN A 1 113 ? -0.079 -10.655 -0.614 1.00 97.00 113 ASN A CA 1
ATOM 876 C C . ASN A 1 113 ? -1.445 -11.088 -0.091 1.00 97.00 113 ASN A C 1
ATOM 878 O O . ASN A 1 113 ? -2.127 -11.877 -0.738 1.00 97.00 113 ASN A O 1
ATOM 882 N N . GLU A 1 114 ? -1.819 -10.594 1.086 1.00 98.38 114 GLU A N 1
ATOM 883 C CA . GLU A 1 114 ? -3.059 -10.949 1.761 1.00 98.38 114 GLU A CA 1
ATOM 884 C C . GLU A 1 114 ? -3.523 -9.777 2.622 1.00 98.38 114 GLU A C 1
ATOM 886 O O . GLU A 1 114 ? -2.711 -9.109 3.261 1.00 98.38 114 GLU A O 1
ATOM 891 N N . ILE A 1 115 ? -4.833 -9.553 2.645 1.00 98.75 115 ILE A N 1
ATOM 892 C CA . ILE A 1 115 ? -5.488 -8.677 3.608 1.00 98.75 115 ILE A CA 1
ATOM 893 C C . ILE A 1 115 ? -6.552 -9.510 4.308 1.00 98.75 115 ILE A C 1
ATOM 895 O O . ILE A 1 115 ? -7.381 -10.120 3.631 1.00 98.75 115 ILE A O 1
ATOM 899 N N . LYS A 1 116 ? -6.557 -9.510 5.638 1.00 98.69 116 LYS A N 1
ATOM 900 C CA . LYS A 1 116 ? -7.637 -10.059 6.453 1.00 98.69 116 LYS A CA 1
ATOM 901 C C . LYS A 1 116 ? -8.347 -8.947 7.202 1.00 98.69 116 LYS A C 1
ATOM 903 O O . LYS A 1 116 ? -7.696 -8.086 7.786 1.00 98.69 116 LYS A O 1
ATOM 908 N N . VAL A 1 117 ? -9.670 -9.014 7.215 1.00 98.56 117 VAL A N 1
ATOM 909 C CA . VAL A 1 117 ? -10.545 -8.184 8.045 1.00 98.56 117 VAL A CA 1
ATOM 910 C C . VAL A 1 117 ? -11.342 -9.132 8.929 1.00 98.56 117 VAL A C 1
ATOM 912 O O . VAL A 1 117 ? -11.948 -10.070 8.420 1.00 98.56 117 VAL A O 1
ATOM 915 N N . ASN A 1 118 ? -11.295 -8.947 10.248 1.00 98.38 118 ASN A N 1
ATOM 916 C CA . ASN A 1 118 ? -11.934 -9.845 11.221 1.00 98.38 118 ASN A CA 1
ATOM 917 C C . ASN A 1 118 ? -11.532 -11.324 11.033 1.00 98.38 118 ASN A C 1
ATOM 919 O O . ASN A 1 118 ? -12.327 -12.242 11.220 1.00 98.38 118 ASN A O 1
ATOM 923 N N . GLY A 1 119 ? -10.281 -11.557 10.621 1.00 98.19 119 GLY A N 1
ATOM 924 C CA . GLY A 1 119 ? -9.745 -12.888 10.320 1.00 98.19 119 GLY A CA 1
ATOM 925 C C . GLY A 1 119 ? -10.158 -13.474 8.962 1.00 98.19 119 GLY A C 1
ATOM 926 O O . GLY A 1 119 ? -9.633 -14.523 8.586 1.00 98.19 119 GLY A O 1
ATOM 927 N N . GLU A 1 120 ? -11.032 -12.813 8.201 1.00 98.00 120 GLU A N 1
ATOM 928 C CA . GLU A 1 120 ? -11.457 -13.254 6.871 1.00 98.00 120 GLU A CA 1
ATOM 929 C C . GLU A 1 120 ? -10.629 -12.593 5.766 1.00 98.00 120 GLU A C 1
ATOM 931 O O . GLU A 1 120 ? -10.492 -11.371 5.712 1.00 98.00 120 GLU A O 1
ATOM 936 N N . THR A 1 121 ? -10.085 -13.403 4.854 1.00 98.12 121 THR A N 1
ATOM 937 C CA . THR A 1 121 ? -9.309 -12.905 3.713 1.00 98.12 121 THR A CA 1
ATOM 938 C C . THR A 1 121 ? -10.201 -12.134 2.738 1.00 98.12 121 THR A C 1
ATOM 940 O O . THR A 1 121 ? -11.177 -12.669 2.203 1.00 98.12 121 THR A O 1
ATOM 943 N N . LEU A 1 122 ? -9.825 -10.889 2.442 1.00 96.50 122 LEU A N 1
ATOM 944 C CA . LEU A 1 122 ? -10.464 -10.089 1.407 1.00 96.50 122 LEU A CA 1
ATOM 945 C C . LEU A 1 122 ? -10.135 -10.640 0.020 1.00 96.50 122 LEU A C 1
ATOM 947 O O . LEU A 1 122 ? -8.976 -10.790 -0.366 1.00 96.50 122 LEU A O 1
ATOM 951 N N . ASN A 1 123 ? -11.182 -10.886 -0.762 1.00 92.31 123 ASN A N 1
ATOM 952 C CA . ASN A 1 123 ? -11.062 -11.300 -2.154 1.00 92.31 123 ASN A CA 1
ATOM 953 C C . ASN A 1 123 ? -11.120 -10.087 -3.092 1.00 92.31 123 ASN A C 1
ATOM 955 O O . ASN A 1 123 ? -11.709 -9.061 -2.761 1.00 92.31 123 ASN A O 1
ATOM 959 N N . ASN A 1 124 ? -10.591 -10.245 -4.308 1.00 88.12 124 ASN A N 1
ATOM 960 C CA . ASN A 1 124 ? -10.677 -9.250 -5.387 1.00 88.12 124 ASN A CA 1
ATOM 961 C C . ASN A 1 124 ? -9.987 -7.905 -5.088 1.00 88.12 124 ASN A C 1
ATOM 963 O O . ASN A 1 124 ? -10.494 -6.851 -5.467 1.00 88.12 124 ASN A O 1
ATOM 967 N N . VAL A 1 125 ? -8.815 -7.938 -4.451 1.00 94.94 125 VAL A N 1
ATOM 968 C CA . VAL A 1 125 ? -7.947 -6.758 -4.330 1.00 94.94 125 VAL A CA 1
ATOM 969 C C . VAL A 1 125 ? -7.370 -6.418 -5.710 1.00 94.94 125 VAL A C 1
ATOM 971 O O . VAL A 1 125 ? -6.761 -7.263 -6.367 1.00 94.94 125 VAL A O 1
ATOM 974 N N . GLY A 1 126 ? -7.595 -5.188 -6.172 1.00 94.00 126 GLY A N 1
ATOM 975 C CA . GLY A 1 126 ? -7.054 -4.678 -7.431 1.00 94.00 126 GLY A CA 1
ATOM 976 C C . GLY A 1 126 ? -5.526 -4.560 -7.429 1.00 94.00 126 GLY A C 1
ATOM 977 O O . GLY A 1 126 ? -4.877 -4.598 -6.386 1.00 94.00 126 GLY A O 1
ATOM 978 N N . ALA A 1 127 ? -4.938 -4.381 -8.614 1.00 94.00 127 ALA A N 1
ATOM 979 C CA . ALA A 1 127 ? -3.494 -4.199 -8.742 1.00 94.00 127 ALA A CA 1
ATOM 980 C C . ALA A 1 127 ? -3.040 -2.885 -8.082 1.00 94.00 127 ALA A C 1
ATOM 982 O O . ALA A 1 127 ? -3.549 -1.805 -8.399 1.00 94.00 127 ALA A O 1
ATOM 983 N N . THR A 1 128 ? -2.074 -2.987 -7.173 1.00 96.25 128 THR A N 1
ATOM 984 C CA . THR A 1 128 ? -1.546 -1.862 -6.397 1.00 96.25 128 THR A CA 1
ATOM 985 C C . THR A 1 128 ? -0.248 -1.326 -6.998 1.00 96.25 128 THR A C 1
ATOM 987 O O . THR A 1 128 ? 0.338 -1.910 -7.909 1.00 96.25 128 THR A O 1
ATOM 990 N N . TYR A 1 129 ? 0.218 -0.197 -6.475 1.00 97.00 129 TYR A N 1
ATOM 991 C C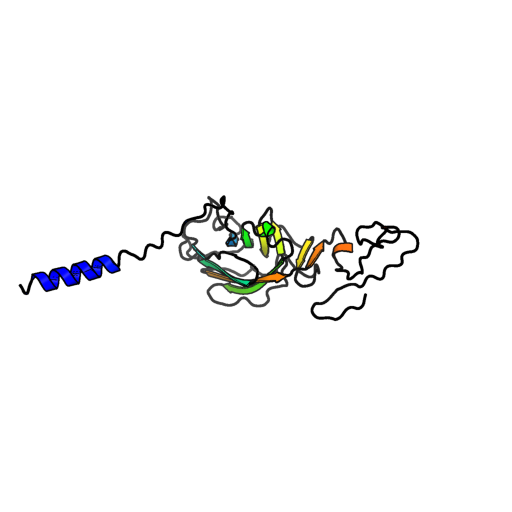A . TYR A 1 129 ? 1.530 0.356 -6.782 1.00 97.00 129 TYR A CA 1
ATOM 992 C C . TYR A 1 129 ? 2.114 1.032 -5.552 1.00 97.00 129 TYR A C 1
ATOM 994 O O . TYR A 1 129 ? 1.400 1.373 -4.608 1.00 97.00 129 TYR A O 1
ATOM 1002 N N . THR A 1 130 ? 3.424 1.227 -5.585 1.00 98.06 130 THR A N 1
ATOM 1003 C CA . THR A 1 130 ? 4.178 1.860 -4.512 1.00 98.06 130 THR A CA 1
ATOM 1004 C C . THR A 1 130 ? 4.519 3.287 -4.895 1.00 98.06 130 THR A C 1
ATOM 1006 O O . THR A 1 130 ? 5.025 3.537 -5.986 1.00 98.06 130 THR A O 1
ATOM 1009 N N . THR A 1 131 ? 4.272 4.221 -3.988 1.00 96.62 131 THR A N 1
ATOM 1010 C CA . THR A 1 131 ? 4.605 5.638 -4.136 1.00 96.62 131 THR A CA 1
ATOM 1011 C C . THR A 1 131 ? 5.471 6.095 -2.974 1.00 96.62 131 THR A C 1
ATOM 1013 O O . THR A 1 131 ? 5.444 5.487 -1.905 1.00 96.62 131 THR A O 1
ATOM 1016 N N . ALA A 1 132 ? 6.237 7.155 -3.195 1.00 95.56 132 ALA A N 1
ATOM 1017 C CA . ALA A 1 132 ? 6.849 7.905 -2.114 1.00 95.56 132 ALA A CA 1
ATOM 1018 C C . ALA A 1 132 ? 5.792 8.842 -1.517 1.00 95.56 132 ALA A C 1
ATOM 1020 O O . ALA A 1 132 ? 5.052 9.486 -2.266 1.00 95.56 132 ALA A O 1
ATOM 1021 N N . GLU A 1 133 ? 5.738 8.936 -0.193 1.00 93.06 133 GLU A N 1
ATOM 1022 C CA . GLU A 1 133 ? 5.049 10.002 0.529 1.00 93.06 133 GLU A CA 1
ATOM 1023 C C . GLU A 1 133 ? 6.055 10.649 1.484 1.00 93.06 133 GLU A C 1
ATOM 1025 O O . GLU A 1 133 ? 6.370 10.112 2.546 1.00 93.06 133 GLU A O 1
ATOM 1030 N N . ASN A 1 134 ? 6.577 11.819 1.115 1.00 89.94 134 ASN A N 1
ATOM 1031 C CA . ASN A 1 134 ? 7.740 12.412 1.780 1.00 89.94 134 ASN A CA 1
ATOM 1032 C C . ASN A 1 134 ? 8.930 11.428 1.776 1.00 89.94 134 ASN A C 1
ATOM 1034 O O . ASN A 1 134 ? 9.427 11.097 0.703 1.00 89.94 134 ASN A O 1
ATOM 1038 N N . ASN A 1 135 ? 9.366 10.958 2.949 1.00 92.94 135 ASN A N 1
ATOM 1039 C CA . ASN A 1 135 ? 10.440 9.967 3.091 1.00 92.94 135 ASN A CA 1
ATOM 1040 C C . ASN A 1 135 ? 9.914 8.527 3.250 1.00 92.94 135 ASN A C 1
ATOM 1042 O O . ASN A 1 135 ? 10.713 7.594 3.334 1.00 92.94 135 ASN A O 1
ATOM 1046 N N . ASP A 1 136 ? 8.596 8.336 3.320 1.00 96.25 136 ASP A N 1
ATOM 1047 C CA . ASP A 1 136 ? 7.979 7.038 3.578 1.00 96.25 136 ASP A CA 1
ATOM 1048 C C . ASP A 1 136 ? 7.636 6.334 2.255 1.00 96.25 136 ASP A C 1
ATOM 1050 O O . ASP A 1 136 ? 7.257 6.968 1.265 1.00 96.25 136 ASP A O 1
ATOM 1054 N N . THR A 1 137 ? 7.747 5.007 2.241 1.00 97.75 137 THR A N 1
ATOM 1055 C CA . THR A 1 137 ? 7.327 4.173 1.106 1.00 97.75 137 THR A CA 1
ATOM 1056 C C . THR A 1 137 ? 5.907 3.678 1.355 1.00 97.75 137 THR A C 1
ATOM 1058 O O . THR A 1 137 ? 5.661 3.023 2.364 1.00 97.75 137 THR A O 1
ATOM 1061 N N . ARG A 1 138 ? 4.969 3.956 0.443 1.00 98.38 138 ARG A N 1
ATOM 1062 C CA . ARG A 1 138 ? 3.529 3.723 0.648 1.00 98.38 138 ARG A CA 1
ATOM 1063 C C . ARG A 1 138 ? 2.883 2.885 -0.448 1.00 98.38 138 ARG A C 1
ATOM 1065 O O . ARG A 1 138 ? 3.169 3.065 -1.632 1.00 98.38 138 ARG A O 1
ATOM 1072 N N . VAL A 1 139 ? 1.912 2.059 -0.064 1.00 98.50 139 VAL A N 1
ATOM 1073 C CA . VAL A 1 139 ? 0.877 1.498 -0.944 1.00 98.50 139 VAL A CA 1
ATOM 1074 C C . VAL A 1 139 ? -0.495 1.910 -0.431 1.00 98.50 139 VAL A C 1
ATOM 1076 O O . VAL A 1 139 ? -0.887 1.535 0.670 1.00 98.50 139 VAL A O 1
ATOM 1079 N N . ASN A 1 140 ? -1.246 2.647 -1.248 1.00 98.44 140 ASN A N 1
ATOM 1080 C CA . ASN A 1 140 ? -2.634 2.976 -0.935 1.00 98.44 140 ASN A CA 1
ATOM 1081 C C . ASN A 1 140 ? -3.547 1.768 -1.202 1.00 98.44 140 ASN A C 1
ATOM 1083 O O . ASN A 1 140 ? -3.447 1.125 -2.249 1.00 98.44 140 ASN A O 1
ATOM 1087 N N . LEU A 1 141 ? -4.462 1.502 -0.272 1.00 98.44 141 LEU A N 1
ATOM 1088 C CA . LEU A 1 141 ? -5.556 0.536 -0.406 1.00 98.44 141 LEU A CA 1
ATOM 1089 C C . LEU A 1 141 ? -6.903 1.236 -0.605 1.00 98.44 141 LEU A C 1
ATOM 1091 O O . LEU A 1 141 ? -7.782 0.730 -1.306 1.00 98.44 141 LEU A O 1
ATOM 1095 N N . THR A 1 142 ? -7.042 2.429 -0.034 1.00 97.75 142 THR A N 1
ATOM 1096 C CA . THR A 1 142 ? -8.106 3.393 -0.310 1.00 97.75 142 THR A CA 1
ATOM 1097 C C . THR A 1 142 ? -7.544 4.795 -0.091 1.00 97.75 142 THR A C 1
ATOM 1099 O O . THR A 1 142 ? -7.050 5.115 0.987 1.00 97.75 142 THR A O 1
ATOM 1102 N N . ASN A 1 143 ? -7.597 5.636 -1.120 1.00 97.38 143 ASN A N 1
ATOM 1103 C CA . ASN A 1 143 ? -7.152 7.021 -1.077 1.00 97.38 143 ASN A CA 1
ATOM 1104 C C . ASN A 1 143 ? -8.233 7.920 -1.705 1.00 97.38 143 ASN A C 1
ATOM 1106 O O . ASN A 1 143 ? -8.417 7.917 -2.929 1.00 97.38 143 ASN A O 1
ATOM 1110 N N . PRO A 1 144 ? -8.938 8.729 -0.897 1.00 95.94 144 PRO A N 1
ATOM 1111 C CA . PRO A 1 144 ? -10.077 9.505 -1.374 1.00 95.94 144 PRO A CA 1
ATOM 1112 C C . PRO A 1 144 ? -9.651 10.634 -2.324 1.00 95.94 144 PRO A C 1
ATOM 1114 O O . PRO A 1 144 ? -10.450 11.056 -3.170 1.00 95.94 144 PRO A O 1
ATOM 1117 N N . TRP A 1 145 ? -8.390 11.067 -2.242 1.00 96.06 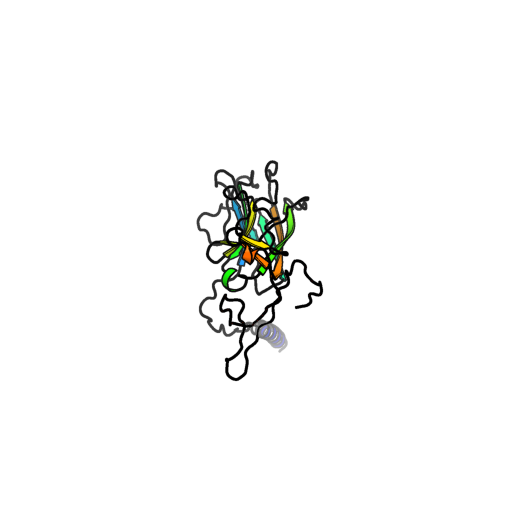145 TRP A N 1
ATOM 1118 C CA . TRP A 1 145 ? -7.816 12.173 -3.009 1.00 96.06 145 TRP A CA 1
ATOM 1119 C C . TRP A 1 145 ? -7.228 11.745 -4.358 1.00 96.06 145 TRP A C 1
ATOM 1121 O O . TRP A 1 145 ? -7.181 12.556 -5.281 1.00 96.06 145 TRP A O 1
ATOM 1131 N N . ALA A 1 146 ? -6.818 10.484 -4.509 1.00 94.00 146 ALA A N 1
ATOM 1132 C CA . ALA A 1 146 ? -6.233 9.961 -5.742 1.00 94.00 146 ALA A CA 1
ATOM 1133 C C . ALA A 1 146 ? -7.220 9.046 -6.480 1.00 94.00 146 ALA A C 1
ATOM 1135 O O . ALA A 1 146 ? -7.743 8.093 -5.910 1.00 94.00 146 ALA A O 1
ATOM 1136 N N . LYS A 1 147 ? -7.476 9.311 -7.768 1.00 91.94 147 LYS A N 1
ATOM 1137 C CA . LYS A 1 147 ? -8.363 8.471 -8.605 1.00 91.94 147 LYS A CA 1
ATOM 1138 C C . LYS A 1 147 ? -7.613 7.593 -9.602 1.00 91.94 147 LYS A C 1
ATOM 1140 O O . LYS A 1 147 ? -8.126 6.549 -9.986 1.00 91.94 147 LYS A O 1
ATOM 1145 N N . VAL A 1 148 ? -6.414 8.005 -10.003 1.00 92.56 148 VAL A N 1
ATOM 1146 C CA . VAL A 1 148 ? -5.557 7.300 -10.962 1.00 92.56 148 VAL A CA 1
ATOM 1147 C C . VAL A 1 148 ? -4.115 7.317 -10.464 1.00 92.56 148 VAL A C 1
ATOM 1149 O O . VAL A 1 148 ? -3.725 8.233 -9.742 1.00 92.56 148 VAL A O 1
ATOM 1152 N N . ALA A 1 149 ? -3.334 6.307 -10.842 1.00 92.56 149 ALA A N 1
ATOM 1153 C CA . ALA A 1 149 ? -1.903 6.282 -10.577 1.00 92.56 149 ALA A CA 1
ATOM 1154 C C . ALA A 1 149 ? -1.165 7.084 -11.660 1.00 92.56 149 ALA A C 1
ATOM 1156 O O . ALA A 1 149 ? -1.162 6.691 -12.824 1.00 92.56 149 ALA A O 1
ATOM 1157 N N . GLU A 1 150 ? -0.563 8.215 -11.288 1.00 91.62 150 GLU A N 1
ATOM 1158 C CA . GLU A 1 150 ? 0.197 9.054 -12.229 1.00 91.62 150 GLU A CA 1
ATOM 1159 C C . GLU A 1 150 ? 1.662 8.632 -12.333 1.00 91.62 150 GLU A C 1
ATOM 1161 O O . GLU A 1 150 ? 2.231 8.633 -13.418 1.00 91.62 150 GLU A O 1
ATOM 1166 N N . SER A 1 151 ? 2.258 8.249 -11.209 1.00 93.25 151 SER A N 1
ATOM 1167 C CA . SER A 1 151 ? 3.648 7.821 -11.120 1.00 93.25 151 SER A CA 1
ATOM 1168 C C . SER A 1 151 ? 3.840 6.903 -9.920 1.00 93.25 151 SER A C 1
ATOM 1170 O O . SER A 1 151 ? 3.096 6.990 -8.940 1.00 93.25 151 SER A O 1
ATOM 1172 N N . GLY A 1 152 ? 4.862 6.060 -9.963 1.00 94.69 152 GLY A N 1
ATOM 1173 C CA . GLY A 1 152 ? 5.243 5.205 -8.848 1.00 94.69 152 GLY A CA 1
ATOM 1174 C C . GLY A 1 152 ? 6.048 4.004 -9.311 1.00 94.69 152 GLY A C 1
ATOM 1175 O O . GLY A 1 152 ? 6.722 4.053 -10.337 1.00 94.69 152 GLY A O 1
ATOM 1176 N N . ARG A 1 153 ? 5.986 2.921 -8.539 1.00 94.25 153 ARG A N 1
ATOM 1177 C CA . ARG A 1 153 ? 6.656 1.650 -8.822 1.00 94.25 153 ARG A CA 1
ATOM 1178 C C . ARG A 1 153 ? 5.638 0.529 -8.805 1.00 94.25 153 ARG A C 1
ATOM 1180 O O . ARG A 1 153 ? 4.853 0.409 -7.865 1.00 94.25 153 ARG A O 1
ATOM 1187 N N . SER A 1 154 ? 5.655 -0.289 -9.841 1.00 91.81 154 SER A N 1
ATOM 1188 C CA . SER A 1 154 ? 4.869 -1.517 -9.916 1.00 91.81 154 SER A CA 1
ATOM 1189 C C . SER A 1 154 ? 5.765 -2.658 -10.365 1.00 91.81 154 SER A C 1
ATOM 1191 O O . SER A 1 154 ? 6.900 -2.436 -10.790 1.00 91.81 154 SER A O 1
ATOM 1193 N N . LEU A 1 155 ? 5.259 -3.887 -10.280 1.00 85.50 155 LEU A N 1
ATOM 1194 C CA . LEU A 1 155 ? 5.983 -5.051 -10.782 1.00 85.50 155 LEU A CA 1
ATOM 1195 C C . LEU A 1 155 ? 6.393 -4.849 -12.253 1.00 85.50 155 LEU A C 1
ATOM 1197 O O . LEU A 1 155 ? 7.522 -5.111 -12.628 1.00 85.50 155 LEU A O 1
ATOM 1201 N N . THR A 1 156 ? 5.504 -4.336 -13.099 1.00 82.69 156 THR A N 1
ATOM 1202 C CA . THR A 1 156 ? 5.756 -4.253 -14.548 1.00 82.69 156 THR A CA 1
ATOM 1203 C C . THR A 1 156 ? 6.141 -2.864 -15.045 1.00 82.69 156 THR A C 1
ATOM 1205 O O . THR A 1 156 ? 6.338 -2.698 -16.244 1.00 82.69 156 THR A O 1
ATOM 1208 N N . GLY A 1 157 ? 6.216 -1.855 -14.172 1.00 84.56 157 GLY A N 1
ATOM 1209 C CA . GLY A 1 157 ? 6.448 -0.469 -14.599 1.00 84.56 157 GLY A CA 1
ATOM 1210 C C . GLY A 1 157 ? 5.289 0.092 -15.418 1.00 84.56 157 GLY A C 1
ATOM 1211 O O . GLY A 1 157 ? 5.461 1.001 -16.222 1.00 84.56 157 GLY A O 1
ATOM 1212 N N . THR A 1 158 ? 4.095 -0.474 -15.247 1.00 83.75 158 THR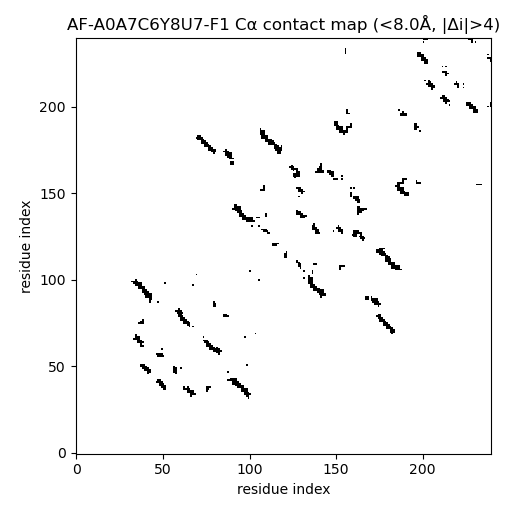 A N 1
ATOM 1213 C CA . THR A 1 158 ? 2.885 -0.000 -15.918 1.00 83.75 158 THR A CA 1
ATOM 1214 C C . THR A 1 158 ? 1.984 0.727 -14.934 1.00 83.75 158 THR A C 1
ATOM 1216 O O . THR A 1 158 ? 1.909 0.370 -13.755 1.00 83.75 158 THR A O 1
ATOM 1219 N N . ALA A 1 159 ? 1.241 1.704 -15.454 1.00 82.19 159 ALA A N 1
ATOM 1220 C CA . ALA A 1 159 ? 0.197 2.416 -14.724 1.00 82.19 159 ALA A CA 1
ATOM 1221 C C . ALA A 1 159 ? -1.151 1.660 -14.697 1.00 82.19 159 ALA A C 1
ATOM 1223 O O . ALA A 1 159 ? -2.175 2.241 -14.347 1.00 82.19 159 ALA A O 1
ATOM 1224 N N . ALA A 1 160 ? -1.183 0.367 -15.058 1.00 87.69 160 ALA A N 1
ATOM 1225 C CA . ALA A 1 160 ? -2.369 -0.495 -14.958 1.00 87.69 160 ALA A CA 1
ATOM 1226 C C . ALA A 1 160 ? -2.614 -0.945 -13.500 1.00 87.69 160 ALA A C 1
ATOM 1228 O O . ALA A 1 160 ? -2.714 -2.131 -13.191 1.00 87.69 160 ALA A O 1
ATOM 1229 N N . VAL A 1 161 ? -2.655 0.034 -12.603 1.00 94.00 161 VAL A N 1
ATOM 1230 C CA . VAL A 1 161 ? -2.674 -0.065 -11.142 1.00 94.00 161 VAL A CA 1
ATOM 1231 C C . VAL A 1 161 ? -3.565 1.051 -10.597 1.00 94.00 161 VAL A C 1
ATOM 1233 O O . VAL A 1 161 ? -3.865 2.018 -11.299 1.00 94.00 161 VAL A O 1
ATOM 1236 N N . THR A 1 162 ? -4.018 0.935 -9.352 1.00 96.19 162 THR A N 1
ATOM 1237 C CA . THR A 1 162 ? -4.952 1.901 -8.759 1.00 96.19 162 THR A CA 1
ATOM 1238 C C . THR A 1 162 ? -4.551 2.280 -7.333 1.00 96.19 162 THR A C 1
ATOM 1240 O O . THR A 1 162 ? -4.036 1.433 -6.603 1.00 96.19 162 THR A O 1
ATOM 1243 N N . PRO A 1 163 ? -4.797 3.534 -6.903 1.00 96.94 163 PRO A N 1
ATOM 1244 C CA . PRO A 1 163 ? -4.686 3.926 -5.497 1.00 96.94 163 PRO A CA 1
ATOM 1245 C C . PRO A 1 163 ? -5.876 3.450 -4.642 1.00 96.94 163 PRO A C 1
ATOM 1247 O O . PRO A 1 163 ? -5.851 3.605 -3.426 1.00 96.94 163 PRO A O 1
ATOM 1250 N N . ASN A 1 164 ? -6.918 2.887 -5.267 1.00 97.69 164 ASN A N 1
ATOM 1251 C CA . ASN A 1 164 ? -8.107 2.337 -4.608 1.00 97.69 164 ASN A CA 1
ATOM 1252 C C . ASN A 1 164 ? -8.346 0.877 -5.045 1.00 97.69 164 ASN A C 1
ATOM 1254 O O . ASN A 1 164 ? -9.305 0.604 -5.772 1.00 97.69 164 ASN A O 1
ATOM 1258 N N . PRO A 1 165 ? -7.439 -0.059 -4.710 1.00 97.38 165 PRO A N 1
ATOM 1259 C CA . PRO A 1 165 ? -7.572 -1.471 -5.066 1.00 97.38 165 PRO A CA 1
ATOM 1260 C C . PRO A 1 165 ? -8.626 -2.216 -4.237 1.00 97.38 165 PRO A C 1
ATOM 1262 O O . PRO A 1 165 ? -9.065 -3.283 -4.661 1.00 97.38 165 PRO A O 1
ATOM 1265 N N . VAL A 1 166 ? -9.024 -1.692 -3.074 1.00 97.56 166 VAL A N 1
ATOM 1266 C CA . VAL A 1 166 ? -10.013 -2.321 -2.191 1.00 97.56 166 VAL A CA 1
ATOM 1267 C C . VAL A 1 166 ? -11.339 -1.566 -2.272 1.00 97.56 166 VAL A C 1
ATOM 1269 O O . VAL A 1 166 ? -11.370 -0.341 -2.191 1.00 97.56 166 VAL A O 1
ATOM 1272 N N . ASN A 1 167 ? -12.447 -2.296 -2.425 1.00 94.81 167 ASN A N 1
ATOM 1273 C CA . ASN A 1 167 ? -13.784 -1.721 -2.289 1.00 94.81 167 ASN A CA 1
ATOM 1274 C C . ASN A 1 167 ? -14.211 -1.748 -0.818 1.00 94.81 167 ASN A C 1
ATOM 1276 O O . ASN A 1 167 ? -14.560 -2.809 -0.307 1.00 94.81 167 ASN A O 1
ATOM 1280 N N . VAL A 1 168 ? -14.205 -0.587 -0.169 1.00 95.94 168 VAL A N 1
ATOM 1281 C CA . VAL A 1 168 ? -14.511 -0.444 1.263 1.00 95.94 168 VAL A CA 1
ATOM 1282 C C . VAL A 1 168 ? -15.960 -0.043 1.557 1.00 95.94 168 VAL A C 1
ATOM 1284 O O . VAL A 1 168 ? -16.324 0.083 2.717 1.00 95.94 168 VAL A O 1
ATOM 1287 N N . ALA A 1 169 ? -16.803 0.149 0.533 1.00 93.12 169 ALA A N 1
ATOM 1288 C CA . ALA A 1 169 ? -18.129 0.764 0.687 1.00 93.12 169 ALA A CA 1
ATOM 1289 C C . ALA A 1 169 ? -19.072 0.026 1.655 1.00 93.12 169 ALA A C 1
ATOM 1291 O O . ALA A 1 169 ? -19.930 0.653 2.264 1.00 93.12 169 ALA A O 1
ATOM 1292 N N . GLU A 1 170 ? -18.906 -1.290 1.789 1.00 91.12 170 GLU A N 1
ATOM 1293 C CA . GLU A 1 170 ? -19.733 -2.148 2.649 1.00 91.12 170 GLU A CA 1
ATOM 1294 C C . GLU A 1 170 ? -18.933 -2.717 3.836 1.00 91.12 170 GLU A C 1
ATOM 1296 O O . GLU A 1 170 ? -19.372 -3.666 4.482 1.00 91.12 170 GLU A O 1
ATOM 1301 N N . MET A 1 171 ? -17.723 -2.205 4.093 1.00 95.12 171 MET A N 1
ATOM 1302 C CA . MET A 1 171 ? -16.903 -2.649 5.220 1.00 95.12 171 MET A CA 1
ATOM 1303 C C . MET A 1 171 ? -17.302 -1.883 6.476 1.00 95.12 171 MET A C 1
ATOM 1305 O O . MET A 1 171 ? -16.967 -0.710 6.622 1.00 95.12 171 MET A O 1
ATOM 1309 N N . THR A 1 172 ? -17.997 -2.568 7.377 1.00 95.25 172 THR A N 1
ATOM 1310 C CA . THR A 1 172 ? -18.390 -2.065 8.697 1.00 95.25 172 THR A CA 1
ATOM 1311 C C . THR A 1 172 ? -17.956 -3.047 9.780 1.00 95.25 172 THR A C 1
ATOM 1313 O O . THR A 1 172 ? -17.528 -4.162 9.476 1.00 95.25 172 THR A O 1
ATOM 1316 N N . ASP A 1 173 ? -18.077 -2.640 11.046 1.00 96.94 173 ASP A N 1
ATOM 1317 C CA . ASP A 1 173 ? -17.843 -3.502 12.213 1.00 96.94 173 ASP A CA 1
ATOM 1318 C C . ASP A 1 173 ? -16.457 -4.180 12.195 1.00 96.94 173 ASP A C 1
ATOM 1320 O O . ASP A 1 173 ? -16.298 -5.369 12.483 1.00 96.94 173 ASP A O 1
ATOM 1324 N N . ILE A 1 174 ? -15.433 -3.422 11.799 1.00 98.56 174 ILE A N 1
ATOM 1325 C CA . ILE A 1 174 ? -14.066 -3.923 11.666 1.00 98.56 174 ILE A CA 1
ATOM 1326 C C . ILE A 1 174 ? -13.409 -3.933 13.050 1.00 98.56 174 ILE A C 1
ATOM 1328 O O . ILE A 1 174 ? -13.026 -2.892 13.578 1.00 98.56 174 ILE A O 1
ATOM 1332 N N . GLU A 1 175 ? -13.251 -5.114 13.632 1.00 98.69 175 GLU A N 1
ATOM 1333 C CA . GLU A 1 175 ? -12.523 -5.336 14.882 1.00 98.69 175 GLU A CA 1
ATOM 1334 C C . GLU A 1 175 ? -11.017 -5.428 14.631 1.00 98.69 175 GLU A C 1
ATOM 1336 O O . GLU A 1 175 ? -10.226 -4.863 15.381 1.00 98.69 175 GLU A O 1
ATOM 1341 N N . THR A 1 176 ? -10.600 -6.129 13.571 1.00 98.81 176 THR A N 1
ATOM 1342 C CA . THR A 1 176 ? -9.178 -6.368 13.277 1.00 98.81 176 THR A CA 1
ATOM 1343 C C . THR A 1 176 ? -8.862 -6.284 11.791 1.00 98.81 176 THR A C 1
ATOM 1345 O O . THR A 1 176 ? -9.660 -6.678 10.939 1.00 98.81 176 THR A O 1
ATOM 1348 N N . ILE A 1 177 ? -7.656 -5.812 11.485 1.00 98.81 177 ILE A N 1
ATOM 1349 C CA . ILE A 1 177 ? -7.057 -5.831 10.150 1.00 98.81 177 ILE A CA 1
ATOM 1350 C C . ILE A 1 177 ? -5.667 -6.460 10.255 1.00 98.81 177 ILE A C 1
ATOM 1352 O O . ILE A 1 177 ? -4.871 -6.063 11.101 1.00 98.81 177 ILE A O 1
ATOM 1356 N N . GLU A 1 178 ? -5.348 -7.391 9.360 1.00 98.88 178 GLU A N 1
ATOM 1357 C CA . GLU A 1 178 ? -4.002 -7.943 9.167 1.00 98.88 178 GLU A CA 1
ATOM 1358 C C . GLU A 1 178 ? -3.631 -7.837 7.685 1.00 98.88 178 GLU A C 1
ATOM 1360 O O . GLU A 1 178 ? -4.433 -8.170 6.814 1.00 98.88 178 GLU A O 1
ATOM 1365 N N . ILE A 1 179 ? -2.420 -7.376 7.380 1.00 98.88 179 ILE A N 1
ATOM 1366 C CA . ILE A 1 179 ? -1.915 -7.291 6.009 1.00 98.88 179 ILE A CA 1
ATOM 1367 C C . ILE A 1 179 ? -0.553 -7.954 5.938 1.00 98.88 179 ILE A C 1
ATOM 1369 O O . ILE A 1 179 ? 0.389 -7.521 6.602 1.00 98.88 179 ILE A O 1
ATOM 1373 N N . THR A 1 180 ? -0.439 -8.952 5.068 1.00 98.81 180 THR A N 1
ATOM 1374 C CA . THR A 1 180 ? 0.841 -9.527 4.661 1.00 98.81 180 THR A CA 1
ATOM 1375 C C . THR A 1 180 ? 1.250 -8.940 3.319 1.00 98.81 180 THR A C 1
ATOM 1377 O O . THR A 1 180 ? 0.483 -8.960 2.352 1.00 98.81 180 THR A O 1
ATOM 1380 N N . PHE A 1 181 ? 2.474 -8.434 3.239 1.00 98.69 181 PHE A N 1
ATOM 1381 C CA . PHE A 1 181 ? 3.028 -7.844 2.027 1.00 98.69 181 PHE A CA 1
ATOM 1382 C C . PHE A 1 181 ? 4.489 -8.246 1.827 1.00 98.69 181 PHE A C 1
ATOM 1384 O O . PHE A 1 181 ? 5.180 -8.647 2.761 1.00 98.69 181 PHE A O 1
ATOM 1391 N N . THR A 1 182 ? 4.969 -8.129 0.592 1.00 98.44 182 THR A N 1
ATOM 1392 C CA . THR A 1 182 ? 6.346 -8.443 0.206 1.00 98.44 182 THR A CA 1
ATOM 1393 C C . THR A 1 182 ? 6.999 -7.231 -0.435 1.00 98.44 182 THR A C 1
ATOM 1395 O O . THR A 1 182 ? 6.446 -6.654 -1.366 1.00 98.44 182 THR A O 1
ATOM 1398 N N . ILE A 1 183 ? 8.196 -6.879 0.019 1.00 98.06 183 ILE A N 1
ATOM 1399 C CA . ILE A 1 183 ? 9.057 -5.880 -0.615 1.00 98.06 183 ILE A CA 1
ATOM 1400 C C . ILE A 1 183 ? 9.941 -6.596 -1.638 1.00 98.06 183 ILE A C 1
ATOM 1402 O O . ILE A 1 183 ? 10.683 -7.521 -1.290 1.00 98.06 183 ILE A O 1
ATOM 1406 N N . GLY A 1 184 ? 9.863 -6.178 -2.899 1.00 94.06 184 GLY A N 1
ATOM 1407 C CA . GLY A 1 184 ? 10.650 -6.716 -4.005 1.00 94.06 184 GLY A CA 1
ATOM 1408 C C . GLY A 1 184 ? 11.122 -5.624 -4.960 1.00 94.06 184 GLY A C 1
ATOM 1409 O O . GLY A 1 184 ? 10.790 -4.455 -4.795 1.00 94.06 184 GLY A O 1
ATOM 1410 N N . ALA A 1 185 ? 11.895 -6.011 -5.975 1.00 90.44 185 ALA A N 1
ATOM 1411 C CA . ALA A 1 185 ? 12.329 -5.072 -7.006 1.00 90.44 185 ALA A CA 1
ATOM 1412 C C . ALA A 1 185 ? 11.113 -4.472 -7.731 1.00 90.44 185 ALA A C 1
ATOM 1414 O O . ALA A 1 185 ? 10.210 -5.207 -8.136 1.00 90.44 185 ALA A O 1
ATOM 1415 N N . GLY A 1 186 ? 11.104 -3.150 -7.888 1.00 88.38 186 GLY A N 1
ATOM 1416 C CA . GLY A 1 186 ? 10.081 -2.418 -8.621 1.00 88.38 186 GLY A CA 1
ATOM 1417 C C . GLY A 1 186 ? 10.610 -1.886 -9.944 1.00 88.38 186 GLY A C 1
ATOM 1418 O O . GLY A 1 186 ? 11.814 -1.739 -10.150 1.00 88.38 186 GLY A O 1
ATOM 1419 N N . ILE A 1 187 ? 9.691 -1.577 -10.851 1.00 86.88 187 ILE A N 1
ATOM 1420 C CA . ILE A 1 187 ? 9.981 -0.794 -12.047 1.00 86.88 187 ILE A CA 1
ATOM 1421 C C . ILE A 1 187 ? 9.201 0.509 -11.929 1.00 86.88 187 ILE A C 1
ATOM 1423 O O . ILE A 1 187 ? 7.989 0.507 -11.681 1.00 86.88 187 ILE A O 1
ATOM 1427 N N . LYS A 1 188 ? 9.915 1.626 -12.071 1.00 89.12 188 LYS A N 1
ATOM 1428 C CA . LYS A 1 188 ? 9.323 2.961 -12.052 1.00 89.12 188 LYS A CA 1
ATOM 1429 C C . LYS A 1 188 ? 8.461 3.191 -13.286 1.00 89.12 188 LYS A C 1
ATOM 1431 O O . LYS A 1 188 ? 8.777 2.714 -14.370 1.00 89.12 188 LYS A O 1
ATOM 1436 N N . PHE A 1 189 ? 7.402 3.959 -13.101 1.00 88.06 189 PHE A N 1
ATOM 1437 C CA . PHE A 1 189 ? 6.592 4.521 -14.167 1.00 88.06 189 PHE A CA 1
ATOM 1438 C C . PHE A 1 189 ? 6.230 5.959 -13.803 1.00 88.06 189 PHE A C 1
ATOM 1440 O O . PHE A 1 189 ? 5.971 6.265 -12.638 1.00 88.06 189 PHE A O 1
ATOM 1447 N N . ASP A 1 190 ? 6.186 6.834 -14.797 1.00 90.12 190 ASP A N 1
ATOM 1448 C CA . ASP A 1 190 ? 5.685 8.198 -14.682 1.00 90.12 190 ASP A CA 1
ATOM 1449 C C . ASP A 1 190 ? 4.926 8.553 -15.966 1.00 90.12 190 ASP A C 1
ATOM 1451 O O . ASP A 1 190 ? 5.491 8.632 -17.054 1.00 90.12 190 ASP A O 1
ATOM 1455 N N . LEU A 1 191 ? 3.613 8.756 -15.861 1.00 85.94 191 LEU A N 1
ATOM 1456 C CA . LEU A 1 191 ? 2.763 9.110 -16.998 1.00 85.94 191 LEU A CA 1
ATOM 1457 C C . LEU A 1 191 ? 3.065 10.509 -17.553 1.00 85.94 191 LEU A C 1
ATOM 1459 O O . LEU A 1 191 ? 2.678 10.807 -18.685 1.00 85.94 191 LEU A O 1
ATOM 1463 N N . LYS A 1 192 ? 3.743 11.369 -16.784 1.00 85.88 192 LYS A N 1
ATOM 1464 C CA . LYS A 1 192 ? 4.197 12.695 -17.232 1.00 85.88 192 LYS A CA 1
ATOM 1465 C C . LYS A 1 192 ? 5.519 12.617 -17.989 1.00 85.88 192 LYS A C 1
ATOM 1467 O O . LYS A 1 192 ? 5.820 13.537 -18.748 1.00 85.88 192 LYS A O 1
ATOM 1472 N N . ASP A 1 193 ? 6.251 11.515 -17.844 1.00 79.69 193 ASP A N 1
ATOM 1473 C CA . ASP A 1 193 ? 7.439 11.194 -18.625 1.00 79.69 193 ASP A CA 1
ATOM 1474 C C . ASP A 1 193 ? 7.256 9.849 -19.352 1.00 79.69 193 ASP A C 1
ATOM 1476 O O . ASP A 1 193 ? 7.673 8.802 -18.851 1.00 79.69 193 ASP A O 1
ATOM 1480 N N . PRO A 1 194 ? 6.666 9.842 -20.562 1.00 66.75 194 PRO A N 1
ATOM 1481 C CA . PRO A 1 194 ? 6.391 8.615 -21.306 1.00 66.75 194 PRO A CA 1
ATOM 1482 C C . PRO A 1 194 ? 7.627 7.745 -21.565 1.00 66.75 194 PRO A C 1
ATOM 1484 O O . PRO A 1 194 ? 7.481 6.544 -21.789 1.00 66.75 194 PRO A O 1
ATOM 1487 N N . ALA A 1 195 ? 8.836 8.320 -21.534 1.00 63.56 195 ALA A N 1
ATOM 1488 C CA . ALA A 1 195 ? 10.077 7.562 -21.669 1.00 63.56 195 ALA A CA 1
ATOM 1489 C C . ALA A 1 195 ? 10.328 6.637 -20.465 1.00 63.56 195 ALA A C 1
ATOM 1491 O O . ALA A 1 195 ? 10.957 5.594 -20.627 1.00 63.56 195 ALA A O 1
ATOM 1492 N N . SER A 1 196 ? 9.799 6.979 -19.287 1.00 61.50 196 SER A N 1
ATOM 1493 C CA . SER A 1 196 ? 9.850 6.159 -18.071 1.00 61.50 196 SER A CA 1
ATOM 1494 C C . SER A 1 196 ? 8.836 5.008 -18.060 1.00 61.50 196 SER A C 1
ATOM 1496 O O . SER A 1 196 ? 8.984 4.072 -17.282 1.00 61.50 196 SER A O 1
ATOM 1498 N N . LEU A 1 197 ? 7.823 5.040 -18.935 1.00 60.09 197 LEU A N 1
ATOM 1499 C CA . LEU A 1 197 ? 6.808 3.980 -19.058 1.00 60.09 197 LEU A CA 1
ATOM 1500 C C . LEU A 1 197 ? 7.328 2.734 -19.772 1.00 60.09 197 LEU A C 1
ATOM 1502 O O . LEU A 1 197 ? 6.602 1.755 -19.945 1.00 60.09 197 LEU A O 1
ATOM 1506 N N . VAL A 1 198 ? 8.571 2.792 -20.240 1.00 63.69 198 VAL A N 1
ATOM 1507 C CA . VAL A 1 198 ? 9.195 1.737 -21.011 1.00 63.69 198 VAL A CA 1
ATOM 1508 C C . VAL A 1 198 ? 10.608 1.558 -20.482 1.00 63.69 198 VAL A C 1
ATOM 1510 O O . VAL A 1 198 ? 11.506 2.339 -20.790 1.00 63.69 198 VAL A O 1
ATOM 1513 N N . SER A 1 199 ? 10.817 0.521 -19.672 1.00 67.12 199 SER A N 1
ATOM 1514 C CA . SER A 1 199 ? 12.178 0.104 -19.338 1.00 67.12 199 SER A CA 1
ATOM 1515 C C . SER A 1 199 ? 12.891 -0.266 -20.632 1.00 67.12 199 SER A C 1
ATOM 1517 O O . SER A 1 199 ? 12.335 -1.006 -21.437 1.00 67.12 199 SER A O 1
ATOM 1519 N N . LYS A 1 200 ? 14.100 0.249 -20.862 1.00 72.94 200 LYS A N 1
ATOM 1520 C CA . LYS A 1 200 ? 14.880 -0.082 -22.059 1.00 72.94 200 LYS A CA 1
ATOM 1521 C C . LYS A 1 200 ? 16.166 -0.794 -21.689 1.00 72.94 200 LYS A C 1
ATOM 1523 O O . LYS A 1 200 ? 16.901 -0.342 -20.814 1.00 72.94 200 LYS A O 1
ATOM 1528 N N . ALA A 1 201 ? 16.453 -1.878 -22.392 1.00 77.06 201 ALA A N 1
ATOM 1529 C CA . ALA A 1 201 ? 17.774 -2.473 -22.438 1.00 77.06 201 ALA A CA 1
ATOM 1530 C C . ALA A 1 201 ? 18.559 -1.822 -23.588 1.00 77.06 201 ALA A C 1
ATOM 1532 O O . ALA A 1 201 ? 18.027 -1.625 -24.682 1.00 77.06 201 ALA A O 1
ATOM 1533 N N . TYR A 1 202 ? 19.805 -1.439 -23.317 1.00 80.38 202 TYR A N 1
ATOM 1534 C CA . TYR A 1 202 ? 20.688 -0.751 -24.258 1.00 80.38 202 TYR A CA 1
ATOM 1535 C C . TYR A 1 202 ? 22.157 -1.028 -23.894 1.00 80.38 202 TYR A C 1
ATOM 1537 O O . TYR A 1 202 ? 22.477 -1.330 -22.742 1.00 80.38 202 TYR A O 1
ATOM 1545 N N . LEU A 1 203 ? 23.063 -0.920 -24.869 1.00 81.25 203 LEU A N 1
ATOM 1546 C CA . LEU A 1 203 ? 24.506 -1.036 -24.641 1.00 81.25 203 LEU A CA 1
ATOM 1547 C C . LEU A 1 203 ? 25.101 0.328 -24.281 1.00 81.25 203 LEU A C 1
ATOM 1549 O O . LEU A 1 203 ? 24.830 1.316 -24.956 1.00 81.25 203 LEU A O 1
ATOM 1553 N N . GLN A 1 204 ? 25.956 0.378 -23.257 1.00 82.81 204 GLN A N 1
ATOM 1554 C CA . GLN A 1 204 ? 26.828 1.525 -22.972 1.00 82.81 204 GLN A CA 1
ATOM 1555 C C . GLN A 1 204 ? 28.272 1.154 -23.282 1.00 82.81 204 GLN A C 1
ATOM 1557 O O . GLN A 1 204 ? 28.723 0.057 -22.945 1.00 82.81 204 GLN A O 1
ATOM 1562 N N . TYR A 1 205 ? 29.017 2.066 -23.897 1.00 82.12 205 TYR A N 1
ATOM 1563 C CA . TYR A 1 205 ? 30.427 1.843 -24.192 1.00 82.12 205 TYR A CA 1
ATOM 1564 C C . TYR A 1 205 ? 31.184 3.159 -24.342 1.00 82.12 205 TYR A C 1
ATOM 1566 O O . TYR A 1 205 ? 30.616 4.200 -24.667 1.00 82.12 205 TYR A O 1
ATOM 1574 N N . ALA A 1 206 ? 32.497 3.084 -24.145 1.00 86.19 206 ALA A N 1
ATOM 1575 C CA . ALA A 1 206 ? 33.429 4.157 -24.447 1.00 86.19 206 ALA A CA 1
ATOM 1576 C C . ALA A 1 206 ? 34.747 3.561 -24.949 1.00 86.19 206 ALA A C 1
ATOM 1578 O O . ALA A 1 206 ? 35.253 2.576 -24.401 1.00 86.19 206 ALA A O 1
ATOM 1579 N N . SER A 1 207 ? 35.314 4.154 -25.996 1.00 87.00 207 SER A N 1
ATOM 1580 C CA . SER A 1 207 ? 36.672 3.859 -26.432 1.00 87.00 207 SER A CA 1
ATOM 1581 C C . SER A 1 207 ? 37.684 4.365 -25.400 1.00 87.00 207 SER A C 1
ATOM 1583 O O . SER A 1 207 ? 37.419 5.284 -24.626 1.00 87.00 207 SER A O 1
ATOM 1585 N N . LYS A 1 208 ? 38.886 3.777 -25.393 1.00 88.94 208 LYS A N 1
ATOM 1586 C CA . LYS A 1 208 ? 39.961 4.123 -24.442 1.00 88.94 208 LYS A CA 1
ATOM 1587 C C . LYS A 1 208 ? 40.336 5.613 -24.458 1.00 88.94 208 LYS A C 1
ATOM 1589 O O . LYS A 1 208 ? 40.780 6.149 -23.446 1.00 88.94 208 LYS A O 1
ATOM 1594 N N . ASP A 1 209 ? 40.215 6.247 -25.615 1.00 89.00 209 ASP A N 1
ATOM 1595 C CA . ASP A 1 209 ? 40.511 7.658 -25.861 1.00 89.00 209 ASP A CA 1
ATOM 1596 C C . ASP A 1 209 ? 39.275 8.564 -25.773 1.00 89.00 209 ASP A C 1
ATOM 1598 O O . ASP A 1 209 ? 39.398 9.762 -26.005 1.00 89.00 209 ASP A O 1
ATOM 1602 N N . TRP A 1 210 ? 38.105 8.009 -25.431 1.00 83.00 210 TRP A N 1
ATOM 1603 C CA . TRP A 1 210 ? 36.818 8.708 -25.353 1.00 83.00 210 TRP A CA 1
ATOM 1604 C C . TRP A 1 210 ? 36.324 9.310 -26.681 1.00 83.00 210 TRP A C 1
ATOM 1606 O O . TRP A 1 210 ? 35.346 10.057 -26.693 1.00 83.00 210 TRP A O 1
ATOM 1616 N N . GLY A 1 211 ? 36.970 8.975 -27.805 1.00 82.06 211 GLY A N 1
ATOM 1617 C CA . GLY A 1 211 ? 36.606 9.460 -29.137 1.00 82.06 211 GLY A CA 1
ATOM 1618 C C . GLY A 1 211 ? 35.314 8.853 -29.692 1.00 82.06 211 GLY A C 1
ATOM 1619 O O . GLY A 1 211 ? 34.665 9.477 -30.526 1.00 82.06 211 GLY A O 1
ATOM 1620 N N . VAL A 1 212 ? 34.916 7.668 -29.216 1.00 80.12 212 VAL A N 1
ATOM 1621 C CA . VAL A 1 212 ? 33.635 7.023 -29.539 1.00 80.12 212 VAL A CA 1
ATOM 1622 C C . VAL A 1 212 ? 32.998 6.554 -28.241 1.00 80.12 212 VAL A C 1
ATOM 1624 O O . VAL A 1 212 ? 33.577 5.742 -27.520 1.00 80.12 212 VAL A O 1
ATOM 1627 N N . GLN A 1 213 ? 31.809 7.050 -27.930 1.00 78.94 213 GLN A N 1
ATOM 1628 C CA . GLN A 1 213 ? 31.107 6.693 -26.704 1.00 78.94 213 GLN A CA 1
ATOM 1629 C C . GLN A 1 213 ? 29.598 6.805 -26.894 1.00 78.94 213 GLN A C 1
ATOM 1631 O O . GLN A 1 213 ? 29.132 7.536 -27.769 1.00 78.94 213 GLN A O 1
ATOM 1636 N N . TYR A 1 214 ? 28.848 6.093 -26.062 1.00 79.19 214 TYR A N 1
ATOM 1637 C CA . TYR A 1 214 ? 27.405 6.235 -25.973 1.00 79.19 214 TYR A CA 1
ATOM 1638 C C . TYR A 1 214 ? 26.932 6.130 -24.528 1.00 79.19 214 TYR A C 1
ATOM 1640 O O . TYR A 1 214 ? 27.311 5.211 -23.795 1.00 79.19 214 TYR A O 1
ATOM 1648 N N . TRP A 1 215 ? 26.050 7.060 -24.167 1.00 76.31 215 TRP A N 1
ATOM 1649 C CA . TRP A 1 215 ? 25.382 7.126 -22.878 1.00 76.31 215 TRP A CA 1
ATOM 1650 C C . TRP A 1 215 ? 23.890 7.347 -23.111 1.00 76.31 215 TRP A C 1
ATOM 1652 O O . TRP A 1 215 ? 23.497 8.248 -23.852 1.00 76.31 215 TRP A O 1
ATOM 1662 N N . TYR A 1 216 ? 23.044 6.575 -22.431 1.00 69.06 216 TYR A N 1
ATOM 1663 C CA . TYR A 1 216 ? 21.585 6.742 -22.455 1.00 69.06 216 TYR A CA 1
ATOM 1664 C C . TYR A 1 216 ? 21.158 7.912 -21.550 1.00 69.06 216 TYR A C 1
ATOM 1666 O O . TYR A 1 216 ? 20.401 7.772 -20.597 1.00 69.06 216 TYR A O 1
ATOM 1674 N N . ASN A 1 217 ? 21.749 9.079 -21.796 1.00 66.25 217 ASN A N 1
ATOM 1675 C CA . ASN A 1 217 ? 21.489 10.337 -21.099 1.00 66.25 217 ASN A CA 1
ATOM 1676 C C . ASN A 1 217 ? 21.297 11.506 -22.086 1.00 66.25 217 ASN A C 1
ATOM 1678 O O . ASN A 1 217 ? 21.400 12.666 -21.695 1.00 66.25 217 ASN A O 1
ATOM 1682 N N . GLY A 1 218 ? 21.070 11.200 -23.370 1.00 59.34 218 GLY A N 1
ATOM 1683 C CA . GLY A 1 218 ? 20.893 12.190 -24.436 1.00 59.34 218 GLY A CA 1
ATOM 1684 C C . GLY A 1 218 ? 22.190 12.767 -25.019 1.00 59.34 218 GLY A C 1
ATOM 1685 O O . GLY A 1 218 ? 22.124 13.658 -25.861 1.00 59.34 218 GLY A O 1
ATOM 1686 N N . SER A 1 219 ? 23.366 12.275 -24.613 1.00 61.34 219 SER A N 1
ATOM 1687 C CA . SER A 1 219 ? 24.645 12.632 -25.246 1.00 61.34 219 SER A CA 1
ATOM 1688 C C . SER A 1 219 ? 24.913 11.727 -26.455 1.00 61.34 219 SER A C 1
ATOM 1690 O O . SER A 1 219 ? 25.608 10.716 -26.342 1.00 61.34 219 SER A O 1
ATOM 1692 N N . GLU A 1 220 ? 24.329 12.061 -27.607 1.00 61.22 220 GLU A N 1
ATOM 1693 C CA . GLU A 1 220 ? 24.534 11.325 -28.862 1.00 61.22 220 GLU A CA 1
ATOM 1694 C C . GLU A 1 220 ? 25.793 11.819 -29.594 1.00 61.22 220 GLU A C 1
ATOM 1696 O O . GLU A 1 220 ? 26.012 13.023 -29.742 1.00 61.22 220 GLU A O 1
ATOM 1701 N N . PHE A 1 221 ? 26.630 10.887 -30.058 1.00 68.94 221 PHE A N 1
ATOM 1702 C CA . PHE A 1 221 ? 27.843 11.183 -30.826 1.00 68.94 221 PHE A CA 1
ATOM 1703 C C . PHE A 1 221 ? 27.638 10.805 -32.295 1.00 68.94 221 PHE A C 1
ATOM 1705 O O . PHE A 1 221 ? 27.086 9.751 -32.614 1.00 68.94 221 PHE A O 1
ATOM 1712 N N . GLU A 1 222 ? 28.081 11.681 -33.196 1.00 64.44 222 GLU A N 1
ATOM 1713 C CA . GLU A 1 222 ? 27.861 11.547 -34.637 1.00 64.44 222 GLU A CA 1
ATOM 1714 C C . GLU A 1 222 ? 28.419 10.211 -35.171 1.00 64.44 222 GLU A C 1
ATOM 1716 O O . GLU A 1 222 ? 29.579 9.867 -34.944 1.00 64.44 222 GLU A O 1
ATOM 1721 N N . GLY A 1 223 ? 27.581 9.442 -35.877 1.00 68.06 223 GLY A N 1
ATOM 1722 C CA . GLY A 1 223 ? 27.953 8.151 -36.472 1.00 68.06 223 GLY A CA 1
ATOM 1723 C C . GLY A 1 223 ? 27.725 6.913 -35.594 1.00 68.06 223 GLY A C 1
ATOM 1724 O O . GLY A 1 223 ? 28.010 5.804 -36.044 1.00 68.06 223 GLY A O 1
ATOM 1725 N N . VAL A 1 224 ? 27.192 7.069 -34.379 1.00 67.44 224 VAL A N 1
ATOM 1726 C CA . VAL A 1 224 ? 26.784 5.952 -33.515 1.00 67.44 224 VAL A CA 1
ATOM 1727 C C . VAL A 1 224 ? 25.30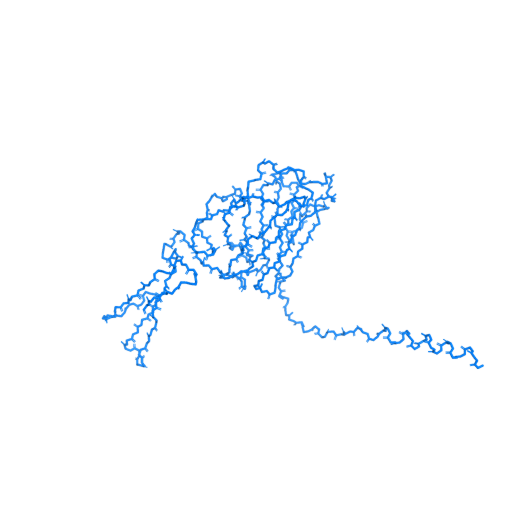3 5.624 -33.729 1.00 67.44 224 VAL A C 1
ATOM 1729 O O . VAL A 1 224 ? 24.446 6.487 -33.572 1.00 67.44 224 VAL A O 1
ATOM 1732 N N . VAL A 1 225 ? 24.999 4.367 -34.068 1.00 67.38 225 VAL A N 1
ATOM 1733 C CA . VAL A 1 225 ? 23.626 3.834 -34.095 1.00 67.38 225 VAL A CA 1
ATOM 1734 C C . VAL A 1 225 ? 23.418 3.006 -32.837 1.00 67.38 225 VAL A C 1
ATOM 1736 O O . VAL A 1 225 ? 24.220 2.119 -32.551 1.00 67.38 225 VAL A O 1
ATOM 1739 N N . VAL A 1 226 ? 22.351 3.295 -32.097 1.00 69.12 226 VAL A N 1
ATOM 1740 C CA . VAL A 1 226 ? 21.981 2.543 -30.896 1.00 69.12 226 VAL A CA 1
ATOM 1741 C C . VAL A 1 226 ? 20.711 1.761 -31.160 1.00 69.12 226 VAL A C 1
ATOM 1743 O O . VAL A 1 226 ? 19.698 2.331 -31.563 1.00 69.12 226 VAL A O 1
ATOM 1746 N N . GLU A 1 227 ? 20.767 0.463 -30.884 1.00 74.25 227 GLU A N 1
ATOM 1747 C CA . GLU A 1 227 ? 19.576 -0.360 -30.735 1.00 74.25 227 GLU A CA 1
ATOM 1748 C C . GLU A 1 227 ? 19.154 -0.341 -29.264 1.00 74.25 227 GLU A C 1
ATOM 1750 O O . GLU A 1 227 ? 19.956 -0.539 -28.350 1.00 74.25 227 GLU A O 1
ATOM 1755 N N . THR A 1 228 ? 17.882 -0.025 -29.034 1.00 76.75 228 THR A N 1
ATOM 1756 C CA . THR A 1 228 ? 17.261 -0.092 -27.709 1.00 76.75 228 THR A CA 1
ATOM 1757 C C . THR A 1 228 ? 16.109 -1.069 -27.792 1.00 76.75 228 THR A C 1
ATOM 1759 O O . THR A 1 228 ? 15.376 -1.065 -28.784 1.00 76.75 228 THR A O 1
ATOM 1762 N N . VAL A 1 229 ? 15.941 -1.885 -26.757 1.00 81.56 229 VAL A N 1
ATOM 1763 C CA . VAL A 1 229 ? 14.841 -2.844 -26.674 1.00 81.56 229 VAL A CA 1
ATOM 1764 C C . VAL A 1 229 ? 13.987 -2.548 -25.463 1.00 81.56 229 VAL A C 1
ATOM 1766 O O . VAL A 1 229 ? 14.492 -2.409 -24.352 1.00 81.56 229 VAL A O 1
ATOM 1769 N N . ASP A 1 230 ? 12.682 -2.480 -25.690 1.00 80.50 230 ASP A N 1
ATOM 1770 C CA . ASP A 1 230 ? 11.689 -2.292 -24.644 1.00 80.50 230 ASP A CA 1
ATOM 1771 C C . ASP A 1 230 ? 11.575 -3.569 -23.799 1.00 80.50 230 ASP A C 1
ATOM 1773 O O . ASP A 1 230 ? 11.130 -4.623 -24.260 1.00 80.50 230 ASP A O 1
ATOM 1777 N N . VAL A 1 231 ? 11.984 -3.469 -22.540 1.00 72.69 231 VAL A N 1
ATOM 1778 C CA . VAL A 1 231 ? 11.849 -4.499 -21.513 1.00 72.69 231 VAL A CA 1
ATOM 1779 C C . VAL A 1 231 ? 10.462 -4.369 -20.903 1.00 72.69 231 VAL A C 1
ATOM 1781 O O . VAL A 1 231 ? 10.160 -3.405 -20.205 1.00 72.69 231 VAL A O 1
ATOM 1784 N N . SER A 1 232 ? 9.608 -5.350 -21.173 1.00 68.44 232 SER A N 1
ATOM 1785 C CA . SER A 1 232 ? 8.191 -5.319 -20.780 1.00 68.44 232 SER A CA 1
ATOM 1786 C C . SER A 1 232 ? 7.788 -6.445 -19.821 1.00 68.44 232 SER A C 1
ATOM 1788 O O . SER A 1 232 ? 6.668 -6.455 -19.315 1.00 68.44 232 SER A O 1
ATOM 1790 N N . GLN A 1 233 ? 8.680 -7.409 -19.573 1.00 63.66 233 GLN A N 1
ATOM 1791 C CA . GLN A 1 233 ? 8.417 -8.637 -18.812 1.00 63.66 233 GLN A CA 1
ATOM 1792 C C . GLN A 1 233 ? 9.668 -9.135 -18.079 1.00 63.66 233 GLN A C 1
ATOM 1794 O O . GLN A 1 233 ? 10.772 -9.102 -18.632 1.00 63.66 233 GLN A O 1
ATOM 1799 N N . TYR A 1 234 ? 9.480 -9.670 -16.869 1.00 59.97 234 TYR A N 1
ATOM 1800 C CA . TYR A 1 234 ? 10.523 -10.393 -16.136 1.00 59.97 234 TYR A CA 1
ATOM 1801 C C . TYR A 1 234 ? 10.819 -11.766 -16.747 1.00 59.97 234 TYR A C 1
ATOM 1803 O O . TYR A 1 234 ? 9.958 -12.374 -17.382 1.00 59.97 234 TYR A O 1
ATOM 1811 N N . PHE A 1 235 ? 12.036 -12.266 -16.501 1.00 64.31 235 PHE A N 1
ATOM 1812 C CA . PHE A 1 235 ? 12.501 -13.609 -16.890 1.00 64.31 235 PHE A CA 1
ATOM 1813 C C . PHE A 1 235 ? 12.343 -13.930 -18.385 1.00 64.31 235 PHE A C 1
ATOM 1815 O O . PHE A 1 235 ? 12.234 -15.090 -18.772 1.00 64.31 235 PHE A O 1
ATOM 1822 N N . THR A 1 236 ? 12.323 -12.887 -19.212 1.00 73.31 236 THR A N 1
ATOM 1823 C CA . THR A 1 236 ? 12.308 -12.977 -20.669 1.00 73.31 236 THR A CA 1
ATOM 1824 C C . THR A 1 236 ? 13.686 -12.591 -21.181 1.00 73.31 236 THR A C 1
ATOM 1826 O O . THR A 1 236 ? 14.282 -11.634 -20.685 1.00 73.31 236 THR A O 1
ATOM 1829 N N . ASP A 1 237 ? 14.189 -13.333 -22.161 1.00 82.69 237 ASP A N 1
ATOM 1830 C CA . ASP A 1 237 ? 15.448 -13.001 -22.814 1.00 82.69 237 ASP A CA 1
ATOM 1831 C C . ASP A 1 237 ? 15.223 -11.858 -23.813 1.00 82.69 237 ASP A C 1
ATOM 1833 O O . ASP A 1 237 ? 14.358 -11.938 -24.687 1.00 82.69 237 ASP A O 1
ATOM 1837 N N . TYR A 1 238 ? 16.031 -10.805 -23.699 1.00 77.56 238 TYR A N 1
ATOM 1838 C CA . TYR A 1 238 ? 16.064 -9.681 -24.635 1.00 77.56 238 TYR A CA 1
ATOM 1839 C C . TYR A 1 238 ? 17.432 -9.649 -25.318 1.00 77.56 238 TYR A C 1
ATOM 1841 O O . TYR A 1 238 ? 18.454 -9.886 -24.676 1.00 77.56 238 TYR A O 1
ATOM 1849 N N . THR A 1 239 ? 17.459 -9.369 -26.621 1.00 80.44 239 THR A N 1
ATOM 1850 C CA . THR A 1 239 ? 18.704 -9.160 -27.378 1.00 80.44 239 THR A CA 1
ATOM 1851 C C . THR A 1 239 ? 18.864 -7.674 -27.640 1.00 80.44 239 THR A C 1
ATOM 1853 O O . THR A 1 239 ? 17.933 -7.066 -28.154 1.00 80.44 239 THR A O 1
ATOM 1856 N N . VAL A 1 240 ? 20.021 -7.123 -27.282 1.00 76.56 240 VAL A N 1
ATOM 1857 C CA . VAL A 1 240 ? 20.431 -5.730 -27.507 1.00 76.56 240 VAL A CA 1
ATOM 1858 C C . VAL A 1 240 ? 21.723 -5.733 -28.305 1.00 76.56 240 VAL A C 1
ATOM 1860 O O . VAL A 1 240 ? 22.571 -6.609 -28.006 1.00 76.56 240 VAL A O 1
#

pLDDT: mean 83.91, std 19.06, range [33.72, 98.88]

Secondary structure (DSSP, 8-state):
-HHHHHHHHHHHHHHHTT-----------------EEEEEEE-TTSSSEE-TT-TTPPTT-EEE-EE--SSEEEEEEEE-TTSTTSSB---SEEEEEETTTHHHHTTEEEEEEEEEETTEEPP-PPPP-BEEETTEEEEEEE-SS-SS--EEEESSS-S---S--S--TT---B-EEEEEEEEEE-EEEETTSGGGGSEEEE--EE-TTSSSEEBTTTB--TT----EEEE-STT-----

Mean predicted aligned error: 12.24 Å

Sequence (240 aa):
MRLYKKLLNTVMFVLVAVFSICVFSANVKAADEDMVAFIGISNEDWSVQYFYGADNNTEGVVSTTAEVTGRGQYTVGLDFTGTEAGVLSDIFFWAVDIKNGEQEFSEDHIIINEIKVNGETLNNVGATYTTAENNDTRVNLTNPWAKVAESGRSLTGTAAVTPNPVNVAEMTDIETIEITFTIGAGIKFDLKDPASLVSKAYLQYASKDWGVQYWYNGSEFEGVVVETVDVSQYFTDYTV

Foldseek 3Di:
DVVVVVVVVVVVVVVVVVPPPPPPPPPPDPDPPFFKKWKWWAFPVRQATDDPPDPPHAPQKDKAMDGDPDWWKDKIKIFQCGGPVLFDFFTQWIKIKTVLCCVPQVQKWKAWDWKDFVNHTDPQQWAWFWDDDPRMIMIAQHDNPFAFDQKGWHAQLASSHGSHRDDGPPPGRGRMMMIMITIGGTQIYHNVDVVSSFDKDWDWDADPVRQDTDDPPPPDDPPDDIDIDTDGDPPDDDDD

Radius of gyration: 26.01 Å; Cα contacts (8 Å, |Δi|>4): 501; chains: 1; bounding box: 60×43×95 Å